Protein AF-A0A9E1XX45-F1 (afdb_monomer)

Structure (mmCIF, N/CA/C/O backbone):
data_AF-A0A9E1XX45-F1
#
_entry.id   AF-A0A9E1XX45-F1
#
loop_
_atom_site.group_PDB
_atom_site.id
_atom_site.type_symbol
_atom_site.label_atom_id
_atom_site.label_alt_id
_atom_site.label_comp_id
_atom_site.label_asym_id
_atom_site.label_entity_id
_atom_site.label_seq_id
_atom_site.pdbx_PDB_ins_code
_atom_site.Cartn_x
_atom_site.Cartn_y
_atom_site.Cartn_z
_atom_site.occupancy
_atom_site.B_iso_or_equiv
_atom_site.auth_seq_id
_atom_site.auth_comp_id
_atom_site.auth_asym_id
_atom_site.auth_atom_id
_atom_site.pdbx_PDB_model_num
ATOM 1 N N . MET A 1 1 ? -6.503 1.077 32.547 1.00 36.59 1 MET A N 1
ATOM 2 C CA . MET A 1 1 ? -5.618 2.219 32.219 1.00 36.59 1 MET A CA 1
ATOM 3 C C . MET A 1 1 ? -4.352 1.859 31.427 1.00 36.59 1 MET A C 1
ATOM 5 O O . MET A 1 1 ? -3.962 2.677 30.618 1.00 36.59 1 MET A O 1
ATOM 9 N N . LYS A 1 2 ? -3.760 0.651 31.528 1.00 30.00 2 LYS A N 1
ATOM 10 C CA . LYS A 1 2 ? -2.623 0.199 30.676 1.00 30.00 2 LYS A CA 1
ATOM 11 C C . LYS A 1 2 ? -2.998 -0.610 29.407 1.00 30.00 2 LYS A C 1
ATOM 13 O O . LYS A 1 2 ? -2.118 -1.166 28.772 1.00 30.00 2 LYS A O 1
ATOM 18 N N . LYS A 1 3 ? -4.286 -0.744 29.053 1.00 33.88 3 LYS A N 1
ATOM 19 C CA . LYS A 1 3 ? -4.759 -1.771 28.090 1.00 33.88 3 LYS A CA 1
ATOM 20 C C . LYS A 1 3 ? -5.008 -1.290 26.653 1.00 33.88 3 LYS A C 1
ATOM 22 O O . LYS A 1 3 ? -4.845 -2.076 25.735 1.00 33.88 3 LYS A O 1
ATOM 27 N N . ILE A 1 4 ? -5.342 -0.016 26.443 1.00 40.50 4 ILE A N 1
ATOM 28 C CA . ILE A 1 4 ? -5.547 0.543 25.089 1.00 40.50 4 ILE A CA 1
ATOM 29 C C . ILE A 1 4 ? -4.211 0.988 24.482 1.00 40.50 4 ILE A C 1
ATOM 31 O O . ILE A 1 4 ? -3.953 0.729 23.312 1.00 40.50 4 ILE A O 1
ATOM 35 N N . PHE A 1 5 ? -3.311 1.513 25.322 1.00 37.72 5 PHE A N 1
ATOM 36 C CA . PHE A 1 5 ? -1.898 1.690 24.981 1.00 37.72 5 PHE A CA 1
ATOM 37 C C . PHE A 1 5 ? -1.240 0.351 24.616 1.00 37.72 5 PHE A C 1
ATOM 39 O O . PHE A 1 5 ? -0.318 0.343 23.825 1.00 37.72 5 PHE A O 1
ATOM 46 N N . LEU A 1 6 ? -1.756 -0.782 25.120 1.00 39.00 6 LEU A N 1
ATOM 47 C CA . LEU A 1 6 ? -1.299 -2.119 24.748 1.00 39.00 6 LEU A CA 1
ATOM 48 C C . LEU A 1 6 ? -1.754 -2.533 23.344 1.00 39.00 6 LEU A C 1
ATOM 50 O O . LEU A 1 6 ? -1.024 -3.275 22.731 1.00 39.00 6 LEU A O 1
ATOM 54 N N . LEU A 1 7 ? -2.899 -2.091 22.804 1.00 42.91 7 LEU A N 1
ATOM 55 C CA . LEU A 1 7 ? -3.282 -2.463 21.429 1.00 42.91 7 LEU A CA 1
ATOM 56 C C . LEU A 1 7 ? -2.504 -1.644 20.396 1.00 42.91 7 LEU A C 1
ATOM 58 O O . LEU A 1 7 ? -2.095 -2.188 19.384 1.00 42.91 7 LEU A O 1
ATOM 62 N N . VAL A 1 8 ? -2.257 -0.363 20.685 1.00 42.81 8 VAL A N 1
ATOM 63 C CA . VAL A 1 8 ? -1.371 0.470 19.864 1.00 42.81 8 VAL A CA 1
ATOM 64 C C . VAL A 1 8 ? 0.082 0.001 20.037 1.00 42.81 8 VAL A C 1
ATOM 66 O O . VAL A 1 8 ? 0.713 -0.299 19.048 1.00 42.81 8 VAL A O 1
ATOM 69 N N . LEU A 1 9 ? 0.593 -0.276 21.244 1.00 41.25 9 LEU A N 1
ATOM 70 C CA . LEU A 1 9 ? 1.944 -0.857 21.421 1.00 41.25 9 LEU A CA 1
ATOM 71 C C . LEU A 1 9 ? 2.097 -2.318 20.952 1.00 41.25 9 LEU A C 1
ATOM 73 O O . LEU A 1 9 ? 3.207 -2.716 20.620 1.00 41.25 9 LEU A O 1
ATOM 77 N N . LEU A 1 10 ? 1.032 -3.130 20.932 1.00 40.91 10 LEU A N 1
ATOM 78 C CA . LEU A 1 10 ? 1.043 -4.481 20.342 1.00 40.91 10 LEU A CA 1
ATOM 79 C C . LEU A 1 10 ? 0.879 -4.443 18.815 1.00 40.91 10 LEU A C 1
ATOM 81 O O . LEU A 1 10 ? 0.954 -5.498 18.190 1.00 40.91 10 LEU A O 1
ATOM 85 N N . LEU A 1 11 ? 0.667 -3.273 18.204 1.00 41.97 11 LEU A N 1
AT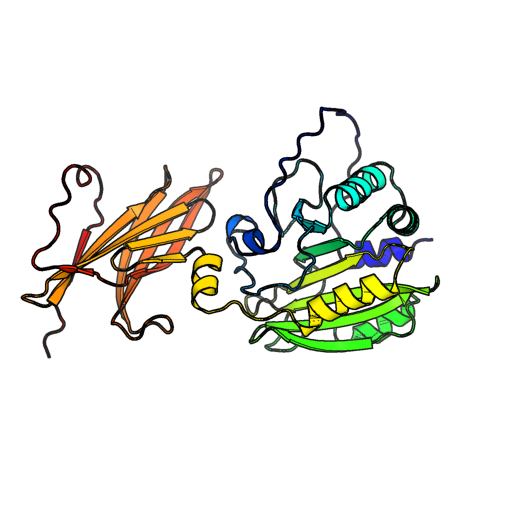OM 86 C CA . LEU A 1 11 ? 0.598 -3.104 16.747 1.00 41.97 11 LEU A CA 1
ATOM 87 C C . LEU A 1 11 ? 1.723 -2.208 16.192 1.00 41.97 11 LEU A C 1
ATOM 89 O O . LEU A 1 11 ? 2.224 -2.513 15.119 1.00 41.97 11 LEU A O 1
ATOM 93 N N . SER A 1 12 ? 2.197 -1.221 16.955 1.00 36.56 12 SER A N 1
ATOM 94 C CA . SER A 1 12 ? 3.138 -0.172 16.541 1.00 36.56 12 SER A CA 1
ATOM 95 C C . SER A 1 12 ? 4.203 0.101 17.624 1.00 36.56 12 SER A C 1
ATOM 97 O O . SER A 1 12 ? 4.254 1.176 18.232 1.00 36.56 12 SER A O 1
ATOM 99 N N . SER A 1 13 ? 5.052 -0.878 17.955 1.00 29.97 13 SER A N 1
ATOM 100 C CA . SER A 1 13 ? 6.186 -0.613 18.850 1.00 29.97 13 SER A CA 1
ATOM 101 C C . SER A 1 13 ? 7.339 0.066 18.100 1.00 29.97 13 SER A C 1
ATOM 103 O O . SER A 1 13 ? 8.233 -0.625 17.620 1.00 29.97 13 SER A O 1
ATOM 105 N N . SER A 1 14 ? 7.346 1.402 18.097 1.00 32.81 14 SER A N 1
ATOM 106 C CA . SER A 1 14 ? 8.548 2.232 17.926 1.00 32.81 14 SER A CA 1
ATOM 107 C C . SER A 1 14 ? 8.479 3.476 18.821 1.00 32.81 14 SER A C 1
ATOM 109 O O . SER A 1 14 ? 7.576 4.291 18.701 1.00 32.81 14 SER A O 1
ATOM 111 N N . PHE A 1 15 ? 9.440 3.530 19.747 1.00 33.12 15 PHE A N 1
ATOM 112 C CA . PHE A 1 15 ? 10.037 4.645 20.497 1.00 33.12 15 PHE A CA 1
ATOM 113 C C . PHE A 1 15 ? 9.196 5.850 20.955 1.00 33.12 15 PHE A C 1
ATOM 115 O O . PHE A 1 15 ? 8.725 6.671 20.182 1.00 33.12 15 PHE A O 1
ATOM 122 N N . GLY A 1 16 ? 9.179 6.038 22.279 1.00 32.38 16 GLY A N 1
ATOM 123 C CA . GLY A 1 16 ? 9.014 7.360 22.868 1.00 32.38 16 GLY A CA 1
ATOM 124 C C . GLY A 1 16 ? 10.329 8.134 22.798 1.00 32.38 16 GLY A C 1
ATOM 125 O O . GLY A 1 16 ? 11.369 7.602 23.184 1.00 32.38 16 GLY A O 1
ATOM 126 N N . TYR A 1 17 ? 10.259 9.387 22.362 1.00 27.78 17 TYR A N 1
ATOM 127 C CA . TYR A 1 17 ? 11.272 10.399 22.633 1.00 27.78 17 TYR A CA 1
ATOM 128 C C . TYR A 1 17 ? 10.592 11.727 22.966 1.00 27.78 17 TYR A C 1
ATOM 130 O O . TYR A 1 17 ? 9.624 12.135 22.329 1.00 27.78 17 TYR A O 1
ATOM 138 N N . SER A 1 18 ? 11.092 12.362 24.022 1.00 32.12 18 SER A N 1
ATOM 139 C CA . SER A 1 18 ? 10.787 13.732 24.411 1.00 32.12 18 SER A CA 1
ATOM 140 C C . SER A 1 18 ? 11.729 14.685 23.683 1.00 32.12 18 SER A C 1
ATOM 142 O O . SER A 1 18 ? 12.939 14.512 23.788 1.00 32.12 18 SER A O 1
ATOM 144 N N . GLU A 1 19 ? 11.202 15.703 23.019 1.00 26.22 19 GLU A N 1
ATOM 145 C CA . GLU A 1 19 ? 11.276 17.107 23.447 1.00 26.22 19 GLU A CA 1
ATOM 146 C C . GLU A 1 19 ? 10.571 17.977 22.404 1.00 26.22 19 GLU A C 1
ATOM 148 O O . GLU A 1 19 ? 10.700 17.782 21.199 1.00 26.22 19 GLU A O 1
ATOM 153 N N . ALA A 1 20 ? 9.767 18.911 22.903 1.00 30.55 20 ALA A N 1
ATOM 154 C CA . ALA A 1 20 ? 9.113 19.931 22.110 1.00 30.55 20 ALA A CA 1
ATOM 155 C C . ALA A 1 20 ? 10.076 21.103 21.906 1.00 30.55 20 ALA A C 1
ATOM 157 O O . ALA A 1 20 ? 10.673 21.550 22.878 1.00 30.55 20 ALA A O 1
ATOM 158 N N . GLU A 1 21 ? 10.153 21.620 20.680 1.00 28.27 21 GLU A N 1
ATO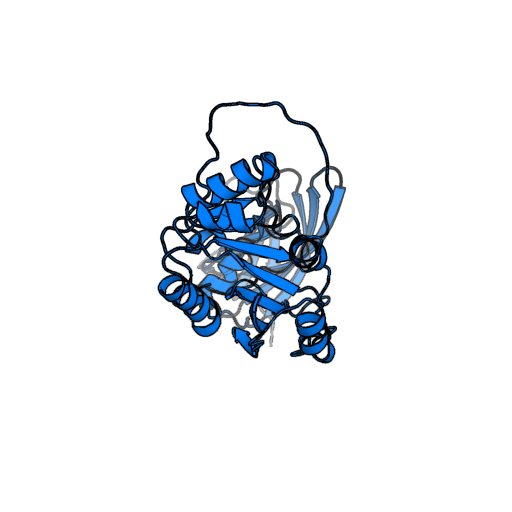M 159 C CA . GLU A 1 21 ? 9.990 23.045 20.349 1.00 28.27 21 GLU A CA 1
ATOM 160 C C . GLU A 1 21 ? 10.272 23.277 18.855 1.00 28.27 21 GLU A C 1
ATOM 162 O O . GLU A 1 21 ? 11.421 23.305 18.432 1.00 28.27 21 GLU A O 1
ATOM 167 N N . ALA A 1 22 ? 9.215 23.501 18.067 1.00 24.69 22 ALA A N 1
ATOM 168 C CA . ALA A 1 22 ? 9.244 24.342 16.867 1.00 24.69 22 ALA A CA 1
ATOM 169 C C . ALA A 1 22 ? 7.803 24.622 16.405 1.00 24.69 22 ALA A C 1
ATOM 171 O O . ALA A 1 22 ? 7.180 23.835 15.702 1.00 24.69 22 ALA A O 1
ATOM 172 N N . LEU A 1 23 ? 7.244 25.762 16.818 1.00 30.47 23 LEU A N 1
ATOM 173 C CA . LEU A 1 23 ? 6.058 26.338 16.179 1.00 30.47 23 LEU A CA 1
ATOM 174 C C . LEU A 1 23 ? 6.533 27.152 14.970 1.00 30.47 23 LEU A C 1
ATOM 176 O O . LEU A 1 23 ? 6.839 28.339 15.080 1.00 30.47 23 LEU A O 1
ATOM 180 N N . GLY A 1 24 ? 6.623 26.472 13.828 1.00 25.59 24 GLY A N 1
ATOM 181 C CA . GLY A 1 24 ? 6.824 27.046 12.502 1.00 25.59 24 GLY A CA 1
ATOM 182 C C . GLY A 1 24 ? 5.549 26.962 11.660 1.00 25.59 24 GLY A C 1
ATOM 183 O O . GLY A 1 24 ? 4.695 26.107 11.863 1.00 25.59 24 GLY A O 1
ATOM 184 N N . SER A 1 25 ? 5.400 27.903 10.733 1.00 29.52 25 SER A N 1
ATOM 185 C CA . SER A 1 25 ? 4.291 28.034 9.781 1.00 29.52 25 SER A CA 1
ATOM 186 C C . SER A 1 25 ? 3.903 26.705 9.105 1.00 29.52 25 SER A C 1
ATOM 188 O O . SER A 1 25 ? 4.713 26.107 8.405 1.00 29.52 25 SER A O 1
ATOM 190 N N . LEU A 1 26 ? 2.634 26.306 9.250 1.00 34.62 26 LEU A N 1
ATOM 191 C CA . LEU A 1 26 ? 2.007 25.169 8.567 1.00 34.62 26 LEU A CA 1
ATOM 192 C C . LEU A 1 26 ? 2.055 25.328 7.039 1.00 34.62 26 LEU A C 1
ATOM 194 O O . LEU A 1 26 ? 1.163 25.928 6.440 1.00 34.62 26 LEU A O 1
ATOM 198 N N . SER A 1 27 ? 3.051 24.717 6.412 1.00 33.22 27 SER A N 1
ATOM 199 C CA . SER A 1 27 ? 3.006 24.337 5.002 1.00 33.22 27 SER A CA 1
ATOM 200 C C . SER A 1 27 ? 3.504 22.902 4.845 1.00 33.22 27 SER A C 1
ATOM 202 O O . SER A 1 27 ? 4.521 22.656 4.207 1.00 33.22 27 SER A O 1
ATOM 204 N N . GLY A 1 28 ? 2.799 21.943 5.453 1.00 41.78 28 GLY A N 1
ATOM 205 C CA . GLY A 1 28 ? 2.867 20.574 4.951 1.00 41.78 28 GLY A CA 1
ATOM 206 C C . GLY A 1 28 ? 2.219 20.589 3.571 1.00 41.78 28 GLY A C 1
ATOM 207 O O . GLY A 1 28 ? 1.024 20.875 3.471 1.00 41.78 28 GLY A O 1
ATOM 208 N N . GLU A 1 29 ? 3.006 20.407 2.512 1.00 43.88 29 GLU A N 1
ATOM 209 C CA . GLU A 1 29 ? 2.466 20.274 1.160 1.00 43.88 29 GLU A CA 1
ATOM 210 C C . GLU A 1 29 ? 1.417 19.154 1.160 1.00 43.88 29 GLU A C 1
ATOM 212 O O . GLU A 1 29 ? 1.642 18.075 1.704 1.00 43.88 29 GLU A O 1
ATOM 217 N N . ILE A 1 30 ? 0.236 19.416 0.594 1.00 50.22 30 ILE A N 1
ATOM 218 C CA . ILE A 1 30 ? -0.730 18.353 0.303 1.00 50.22 30 ILE A CA 1
ATOM 219 C C . ILE A 1 30 ? -0.103 17.529 -0.819 1.00 50.22 30 ILE A C 1
ATOM 221 O O . ILE A 1 30 ? 0.047 18.043 -1.925 1.00 50.22 30 ILE A O 1
ATOM 225 N N . ILE A 1 31 ? 0.294 16.292 -0.518 1.00 49.06 31 ILE A N 1
ATOM 226 C CA . ILE A 1 31 ? 1.222 15.552 -1.382 1.00 49.06 31 ILE A CA 1
ATOM 227 C C . ILE A 1 31 ? 0.502 15.038 -2.649 1.00 49.06 31 ILE A C 1
ATOM 229 O O . ILE A 1 31 ? 0.987 15.301 -3.742 1.00 49.06 31 ILE A O 1
ATOM 233 N N . SER A 1 32 ? -0.728 14.513 -2.559 1.00 53.19 32 SER A N 1
ATOM 234 C CA . SER A 1 32 ? -1.677 14.355 -3.687 1.00 53.19 32 SER A CA 1
ATOM 235 C C . SER A 1 32 ? -3.003 13.732 -3.199 1.00 53.19 32 SER A C 1
ATOM 237 O O . SER A 1 32 ? -3.207 13.592 -1.991 1.00 53.19 32 SER A O 1
ATOM 239 N N . THR A 1 33 ? -3.921 13.346 -4.099 1.00 55.34 33 THR A N 1
ATOM 240 C CA . THR A 1 33 ? -5.092 12.518 -3.743 1.00 55.34 33 THR A CA 1
ATOM 241 C C . THR A 1 33 ? -4.691 11.059 -3.499 1.00 55.34 33 THR A C 1
ATOM 243 O O . THR A 1 33 ? -3.874 10.490 -4.221 1.00 55.34 33 THR A O 1
ATOM 246 N N . ALA A 1 34 ? -5.282 10.411 -2.492 1.00 55.69 34 ALA A N 1
ATOM 247 C CA . ALA A 1 34 ? -4.859 9.068 -2.097 1.00 55.69 34 ALA A CA 1
ATOM 248 C C . ALA A 1 34 ? -5.117 7.976 -3.164 1.00 55.69 34 ALA A C 1
ATOM 250 O O . ALA A 1 34 ? -4.493 6.923 -3.102 1.00 55.69 34 ALA A O 1
ATOM 251 N N . GLU A 1 35 ? -5.965 8.214 -4.174 1.00 55.44 35 GLU A N 1
ATOM 252 C CA . GLU A 1 35 ? -6.123 7.294 -5.316 1.00 55.44 35 GLU A CA 1
ATOM 253 C C . GLU A 1 35 ? -4.900 7.273 -6.258 1.00 55.44 35 GLU A C 1
ATOM 255 O O . GLU A 1 35 ? -4.680 6.271 -6.942 1.00 55.44 35 GLU A O 1
ATOM 260 N N . GLU A 1 36 ? -4.097 8.344 -6.302 1.00 49.47 36 GLU A N 1
ATOM 261 C CA . GLU A 1 36 ? -2.974 8.499 -7.240 1.00 49.47 36 GLU A CA 1
ATOM 262 C C . GLU A 1 36 ? -1.615 8.084 -6.637 1.00 49.47 36 GLU A C 1
ATOM 264 O O . GLU A 1 36 ? -0.775 7.538 -7.354 1.00 49.47 36 GLU A O 1
ATOM 269 N N . GLU A 1 37 ? -1.397 8.274 -5.327 1.00 52.75 37 GLU A N 1
ATOM 270 C CA . GLU A 1 37 ? -0.088 8.068 -4.667 1.00 52.75 37 GLU A CA 1
ATOM 271 C C . GLU A 1 37 ? 0.117 6.727 -3.964 1.00 52.75 37 GLU A C 1
ATOM 273 O O . GLU A 1 37 ? 1.258 6.302 -3.770 1.00 52.75 37 GLU A O 1
ATOM 278 N N . LEU A 1 38 ? -0.962 6.002 -3.667 1.00 50.22 38 LEU A N 1
ATOM 279 C CA . LEU A 1 38 ? -0.912 4.641 -3.109 1.00 50.22 38 LEU A CA 1
ATOM 280 C C . LEU A 1 38 ? -0.216 3.618 -4.026 1.00 50.22 38 LEU A C 1
ATOM 282 O O . LEU A 1 38 ? -0.029 2.459 -3.665 1.00 50.22 38 LEU A O 1
ATOM 286 N N . LEU A 1 39 ? 0.172 4.074 -5.214 1.00 50.12 39 LEU A N 1
ATOM 287 C CA . LEU A 1 39 ? 0.707 3.309 -6.320 1.00 50.12 39 LEU A CA 1
ATOM 288 C C . LEU A 1 39 ? 2.206 3.516 -6.529 1.00 50.12 39 LEU A C 1
ATOM 290 O O . LEU A 1 39 ? 2.766 2.878 -7.401 1.00 50.12 39 LEU A O 1
ATOM 294 N N . CYS A 1 40 ? 2.892 4.382 -5.789 1.00 46.00 40 CYS A N 1
ATOM 295 C CA . CYS A 1 40 ? 4.288 4.685 -6.102 1.00 46.00 40 CYS A CA 1
ATOM 296 C C . CYS A 1 40 ? 5.263 3.895 -5.217 1.00 46.00 40 CYS A C 1
ATOM 298 O O . CYS A 1 40 ? 5.243 4.008 -3.994 1.00 46.00 40 CYS A O 1
ATOM 300 N N . HIS A 1 41 ? 6.211 3.189 -5.851 1.00 47.62 41 HIS A N 1
ATOM 301 C CA . HIS A 1 41 ? 7.392 2.569 -5.217 1.00 47.62 41 HIS A CA 1
ATOM 302 C C . HIS A 1 41 ? 8.147 3.539 -4.289 1.00 47.62 41 HIS A C 1
ATOM 304 O O . HIS A 1 41 ? 8.864 3.110 -3.393 1.00 47.62 41 HIS A O 1
ATOM 310 N N . LYS A 1 42 ? 7.974 4.852 -4.474 1.00 50.97 42 LYS A N 1
ATOM 311 C CA . LYS A 1 42 ? 8.660 5.902 -3.719 1.00 50.97 42 LYS A CA 1
ATOM 312 C C . LYS A 1 42 ? 8.459 5.822 -2.195 1.00 50.97 42 LYS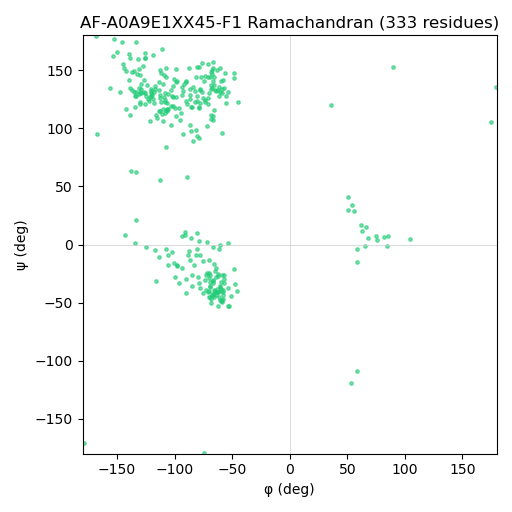 A C 1
ATOM 314 O O . LYS A 1 42 ? 9.358 6.240 -1.483 1.00 50.97 42 LYS A O 1
ATOM 319 N N . TYR A 1 43 ? 7.328 5.302 -1.710 1.00 51.59 43 TYR A N 1
ATOM 320 C CA . TYR A 1 43 ? 6.995 5.293 -0.271 1.00 51.59 43 TYR A CA 1
ATOM 321 C C . TYR A 1 43 ? 7.204 3.946 0.416 1.00 51.59 43 TYR A C 1
ATOM 323 O O . TYR A 1 43 ? 7.038 3.830 1.629 1.00 51.59 43 TYR A O 1
ATOM 331 N N . PHE A 1 44 ? 7.526 2.915 -0.361 1.00 53.22 44 PHE A N 1
ATOM 332 C CA . PHE A 1 44 ? 7.932 1.633 0.178 1.00 53.22 44 PHE A CA 1
ATOM 333 C C . PHE A 1 44 ? 9.459 1.631 0.304 1.00 53.22 44 PHE A C 1
ATOM 335 O O . PHE A 1 44 ? 10.140 2.071 -0.629 1.00 53.22 44 PHE A O 1
ATOM 342 N N . PRO A 1 45 ? 10.021 1.096 1.402 1.00 49.09 45 PRO A N 1
ATOM 343 C CA . PRO A 1 45 ? 11.445 0.803 1.470 1.00 49.09 45 PRO A CA 1
ATOM 344 C C . PRO A 1 45 ? 11.870 0.044 0.215 1.00 49.09 45 PRO A C 1
ATOM 346 O O . PRO A 1 45 ? 11.100 -0.778 -0.284 1.00 49.09 45 PRO A O 1
ATOM 349 N N . SER A 1 46 ? 13.103 0.252 -0.250 1.00 46.31 46 SER A N 1
ATOM 350 C CA . SER A 1 46 ? 13.680 -0.274 -1.506 1.00 46.31 46 SER A CA 1
ATOM 351 C C . SER A 1 46 ? 13.598 -1.800 -1.725 1.00 46.31 46 SER A C 1
ATOM 353 O O . SER A 1 46 ? 14.077 -2.313 -2.732 1.00 46.31 46 SER A O 1
ATOM 355 N N . LYS A 1 47 ? 12.988 -2.541 -0.794 1.00 47.28 47 LYS A N 1
ATOM 356 C CA . LYS A 1 47 ? 12.813 -3.996 -0.776 1.00 47.28 47 LYS A CA 1
ATOM 357 C C . LYS A 1 47 ? 11.357 -4.459 -0.639 1.00 47.28 47 LYS A C 1
ATOM 359 O O . LYS A 1 47 ? 11.126 -5.667 -0.626 1.00 47.28 47 LYS A O 1
ATOM 364 N N . ILE A 1 48 ? 10.388 -3.553 -0.498 1.00 51.69 48 ILE A N 1
ATOM 365 C CA . ILE A 1 48 ? 8.975 -3.907 -0.335 1.00 51.69 48 ILE A CA 1
ATOM 366 C C . ILE A 1 48 ? 8.238 -3.593 -1.635 1.00 51.69 48 ILE A C 1
ATOM 368 O O . ILE A 1 48 ? 8.179 -2.451 -2.079 1.00 51.69 48 ILE A O 1
ATOM 372 N N . ILE A 1 49 ? 7.701 -4.641 -2.260 1.00 56.50 49 ILE A N 1
ATOM 373 C CA . ILE A 1 49 ? 6.918 -4.534 -3.493 1.00 56.50 49 ILE A CA 1
ATOM 374 C C . ILE A 1 49 ? 5.650 -3.732 -3.186 1.00 56.50 49 ILE A C 1
ATOM 376 O O . ILE A 1 49 ? 4.960 -4.013 -2.202 1.00 56.50 49 ILE A O 1
ATOM 380 N N . THR A 1 50 ? 5.344 -2.746 -4.032 1.00 64.12 50 THR A N 1
ATOM 381 C CA . THR A 1 50 ? 4.093 -1.987 -3.955 1.00 64.12 50 THR A CA 1
ATOM 382 C C . THR A 1 50 ? 2.914 -2.946 -3.995 1.00 64.12 50 THR A C 1
ATOM 384 O O . THR A 1 50 ? 2.829 -3.788 -4.886 1.00 64.12 50 THR A O 1
ATOM 387 N N . LEU A 1 51 ? 1.996 -2.836 -3.032 1.00 73.88 51 LEU A N 1
ATOM 388 C CA . LEU A 1 51 ? 0.755 -3.607 -3.049 1.00 73.88 51 LEU A CA 1
ATOM 389 C C . LEU A 1 51 ? -0.108 -3.084 -4.211 1.00 73.88 51 LEU A C 1
ATOM 391 O O . LEU A 1 51 ? -0.638 -1.977 -4.109 1.00 73.88 51 LEU A O 1
ATOM 395 N N . PRO A 1 52 ? -0.280 -3.829 -5.316 1.00 76.44 52 PRO A N 1
ATOM 396 C CA . PRO A 1 52 ? -0.823 -3.278 -6.543 1.00 76.44 52 PRO A CA 1
ATOM 397 C C . PRO A 1 52 ? -2.352 -3.390 -6.544 1.00 76.44 52 PRO A C 1
ATOM 399 O O . PRO A 1 52 ? -2.977 -4.021 -7.401 1.00 76.44 52 PRO A O 1
ATOM 402 N N . VAL A 1 53 ? -2.964 -2.792 -5.530 1.00 80.19 53 VAL A N 1
ATOM 403 C CA . VAL A 1 53 ? -4.409 -2.741 -5.336 1.00 80.19 53 VAL A CA 1
ATOM 404 C C . VAL A 1 53 ? -4.902 -1.310 -5.507 1.00 80.19 53 VAL A C 1
ATOM 406 O O . VAL A 1 53 ? -4.183 -0.355 -5.240 1.00 80.19 53 VAL A O 1
ATOM 409 N N . ALA A 1 54 ? -6.138 -1.164 -5.969 1.00 83.75 54 ALA A N 1
ATOM 410 C CA . ALA A 1 54 ? -6.893 0.076 -5.938 1.00 83.75 54 ALA A CA 1
ATOM 411 C C . ALA A 1 54 ? -7.717 0.090 -4.642 1.00 83.75 54 ALA A C 1
ATOM 413 O O . ALA A 1 54 ? -8.788 -0.536 -4.604 1.00 83.75 54 ALA A O 1
ATOM 414 N N . PRO A 1 55 ? -7.223 0.717 -3.558 1.00 86.19 55 PRO A N 1
ATOM 415 C CA . PRO A 1 55 ? -7.961 0.773 -2.310 1.00 86.19 55 PRO A CA 1
ATOM 416 C C . PRO A 1 55 ? -9.214 1.627 -2.478 1.00 86.19 55 PRO A C 1
ATOM 418 O O . PRO A 1 55 ? -9.171 2.723 -3.029 1.00 86.19 55 PRO A O 1
ATOM 421 N N . VAL A 1 56 ? -10.345 1.139 -1.972 1.00 90.00 56 VAL A N 1
ATOM 422 C CA . VAL A 1 56 ? -11.583 1.927 -1.955 1.00 90.00 56 VAL A CA 1
ATOM 423 C C . VAL A 1 56 ? -11.599 2.801 -0.709 1.00 90.00 56 VAL A C 1
ATOM 425 O O . VAL A 1 56 ? -11.963 2.352 0.378 1.00 90.00 56 VAL A O 1
ATOM 428 N N . ILE A 1 57 ? -11.198 4.057 -0.883 1.00 89.94 57 ILE A N 1
ATOM 429 C CA . ILE A 1 57 ? -11.144 5.095 0.151 1.00 89.94 57 ILE A CA 1
ATOM 430 C C . ILE A 1 57 ? -11.923 6.342 -0.300 1.00 89.94 57 ILE A C 1
ATOM 432 O O . ILE A 1 57 ? -12.222 6.478 -1.486 1.00 89.94 57 ILE A O 1
ATOM 436 N N . PRO A 1 58 ? -12.328 7.237 0.618 1.00 90.94 58 PRO A N 1
ATOM 437 C CA . PRO A 1 58 ? -13.023 8.464 0.230 1.00 90.94 58 PRO A CA 1
ATOM 438 C C . PRO A 1 58 ? -12.124 9.403 -0.589 1.00 90.94 58 PRO A C 1
ATOM 440 O O . PRO A 1 58 ? -10.932 9.512 -0.319 1.00 90.94 58 PRO A O 1
ATOM 443 N N . LEU A 1 59 ? -12.709 10.101 -1.567 1.00 87.62 59 LEU A N 1
ATOM 444 C CA . LEU A 1 59 ? -11.981 10.954 -2.519 1.00 87.62 59 LEU A CA 1
ATOM 445 C C . LEU A 1 59 ? -11.274 12.139 -1.851 1.00 87.62 59 LEU A C 1
ATOM 447 O O . LEU A 1 59 ? -10.275 12.636 -2.354 1.00 87.62 59 LEU A O 1
ATOM 451 N N . GLU A 1 60 ? -11.802 12.601 -0.720 1.00 90.31 60 GLU A N 1
ATOM 452 C CA . GLU A 1 60 ? -11.241 13.695 0.067 1.00 90.31 60 GLU A CA 1
ATOM 453 C C . GLU A 1 60 ? -10.047 13.279 0.946 1.00 90.31 60 GLU A C 1
ATOM 455 O O . GLU A 1 60 ? -9.563 14.084 1.745 1.00 90.31 60 GLU A O 1
ATOM 460 N N . TYR A 1 61 ? -9.608 12.017 0.862 1.00 91.62 61 TYR A N 1
ATOM 461 C CA . TYR A 1 61 ? -8.504 11.505 1.669 1.00 91.62 61 TYR A CA 1
ATOM 462 C C . TYR A 1 61 ? -7.180 11.716 0.939 1.00 91.62 61 TYR A C 1
ATOM 464 O O . TYR A 1 61 ? -7.061 11.526 -0.273 1.00 91.62 61 TYR A O 1
ATOM 472 N N . HIS A 1 62 ? -6.170 12.072 1.721 1.00 87.38 62 HIS A N 1
ATOM 473 C CA . HIS A 1 62 ? -4.796 12.264 1.279 1.00 87.38 62 HIS A CA 1
ATOM 474 C C . HIS A 1 62 ? -3.865 11.399 2.126 1.00 87.38 62 HIS A C 1
ATOM 476 O O . HIS A 1 62 ? -4.242 10.971 3.222 1.00 87.38 62 HIS A O 1
ATOM 482 N N . VAL A 1 63 ? -2.664 11.143 1.610 1.00 86.19 63 VAL A N 1
ATOM 483 C CA . VAL A 1 63 ? -1.624 10.391 2.316 1.00 86.19 63 VAL A CA 1
ATOM 484 C C . VAL A 1 63 ? -0.722 11.358 3.070 1.00 86.19 63 VAL A C 1
ATOM 486 O O . VAL A 1 63 ? -0.258 12.351 2.514 1.00 86.19 63 VAL A O 1
ATOM 489 N N . PHE A 1 64 ? -0.467 11.052 4.336 1.00 86.69 64 PHE A N 1
ATOM 490 C CA . PHE A 1 64 ? 0.404 11.830 5.206 1.00 86.69 64 PHE A CA 1
ATOM 491 C C . PHE A 1 64 ? 1.335 10.907 5.996 1.00 86.69 64 PHE A C 1
ATOM 493 O O . PHE A 1 64 ? 0.926 9.792 6.326 1.00 86.69 64 PHE A O 1
ATOM 500 N N . PRO A 1 65 ? 2.553 11.348 6.345 1.00 88.12 65 PRO A N 1
ATOM 501 C CA . PRO A 1 65 ? 3.432 10.584 7.225 1.00 88.12 65 PRO A CA 1
ATOM 502 C C . PRO A 1 65 ? 2.800 10.436 8.616 1.00 88.12 65 PRO A C 1
ATOM 504 O O . PRO A 1 65 ? 2.033 11.289 9.071 1.00 88.12 65 PRO A O 1
ATOM 507 N N . GLN A 1 66 ? 3.089 9.345 9.320 1.00 86.00 66 GLN A N 1
ATOM 508 C CA . GLN A 1 66 ? 2.570 9.170 10.676 1.00 86.00 66 GLN A CA 1
ATOM 509 C C . GLN A 1 66 ? 3.166 10.192 11.654 1.00 86.00 66 GLN A C 1
ATOM 511 O O . GLN A 1 66 ? 2.458 10.662 12.551 1.00 86.00 66 GLN A O 1
ATOM 516 N N . GLN A 1 67 ? 4.421 10.590 11.443 1.00 84.50 67 GLN A N 1
ATOM 517 C CA . GLN A 1 67 ? 5.078 11.663 12.181 1.00 84.50 67 GLN A CA 1
ATOM 518 C C . GLN A 1 67 ? 5.050 12.965 11.379 1.00 84.50 67 GLN A C 1
ATOM 520 O O . GLN A 1 67 ? 5.205 12.975 10.160 1.00 84.50 67 GLN A O 1
ATOM 525 N N . PHE A 1 68 ? 4.815 14.077 12.072 1.00 79.19 68 PHE A N 1
ATOM 526 C CA . PHE A 1 68 ? 4.785 15.396 11.448 1.00 79.19 68 PHE A CA 1
ATOM 527 C C . PHE A 1 68 ? 6.186 15.772 10.935 1.00 79.19 68 PHE A C 1
ATOM 529 O O . PHE A 1 68 ? 7.165 15.482 11.611 1.00 79.19 68 PHE A O 1
ATOM 536 N N . GLU A 1 69 ? 6.267 16.412 9.763 1.00 78.38 69 GLU A N 1
ATOM 537 C CA . GLU A 1 69 ? 7.518 16.844 9.096 1.00 78.38 69 GLU A CA 1
ATOM 538 C C . GLU A 1 69 ? 8.471 15.731 8.621 1.00 78.38 69 GLU A C 1
ATOM 540 O O . GLU A 1 69 ? 9.475 16.039 7.980 1.00 78.38 69 GLU A O 1
ATOM 545 N N . GLU A 1 70 ? 8.156 14.453 8.850 1.00 77.75 70 GLU A N 1
ATOM 546 C CA . GLU A 1 70 ? 8.928 13.351 8.270 1.00 77.75 70 GLU A CA 1
ATOM 547 C C . GLU A 1 70 ? 8.605 13.138 6.785 1.00 77.75 70 GLU A C 1
ATOM 549 O O . GLU A 1 70 ? 7.532 13.487 6.282 1.00 77.75 70 GLU A O 1
ATOM 554 N N . GLU A 1 71 ? 9.550 12.532 6.067 1.00 77.06 71 GLU A N 1
ATOM 555 C CA . GLU A 1 71 ? 9.292 12.045 4.718 1.00 77.06 71 GLU A CA 1
ATOM 556 C C . GLU A 1 71 ? 8.293 10.879 4.745 1.00 77.06 71 GLU A C 1
ATOM 558 O O . GLU A 1 71 ? 8.183 10.131 5.717 1.00 77.06 71 GLU A O 1
ATOM 563 N N . LEU A 1 72 ? 7.542 10.716 3.656 1.00 74.56 72 LEU A N 1
ATOM 564 C CA . LEU A 1 72 ? 6.606 9.606 3.517 1.00 74.56 72 LEU A CA 1
ATOM 565 C C . LEU A 1 72 ? 7.361 8.271 3.424 1.00 74.56 72 LEU A C 1
ATOM 567 O O . LEU A 1 72 ? 7.911 7.941 2.374 1.00 74.56 72 LEU A O 1
ATOM 571 N N . ASP A 1 73 ? 7.302 7.484 4.496 1.00 73.50 73 ASP A N 1
ATOM 572 C CA . ASP A 1 73 ? 7.829 6.121 4.559 1.00 73.50 73 ASP A CA 1
ATOM 573 C C . ASP A 1 73 ? 6.810 5.181 5.220 1.00 73.50 73 ASP A C 1
ATOM 575 O O . ASP A 1 73 ? 6.462 5.319 6.392 1.00 73.50 73 ASP A O 1
ATOM 579 N N . ILE A 1 74 ? 6.341 4.178 4.475 1.00 73.62 74 ILE A N 1
ATOM 580 C CA . ILE A 1 74 ? 5.398 3.166 4.975 1.00 73.62 74 ILE A CA 1
ATOM 581 C C . ILE A 1 74 ? 6.017 2.294 6.081 1.00 73.62 74 ILE A C 1
ATOM 583 O O . ILE A 1 74 ? 5.277 1.740 6.898 1.00 73.62 74 ILE A O 1
ATOM 587 N N . ALA A 1 75 ? 7.348 2.176 6.161 1.00 74.81 75 ALA A N 1
ATOM 588 C CA . ALA A 1 75 ? 7.993 1.510 7.294 1.00 74.81 75 ALA A CA 1
ATOM 589 C C . ALA A 1 75 ? 7.813 2.283 8.608 1.00 74.81 75 ALA A C 1
ATOM 591 O O . ALA A 1 75 ? 7.708 1.654 9.661 1.00 74.81 75 ALA A O 1
ATOM 592 N N . CYS A 1 76 ? 7.737 3.615 8.536 1.00 78.31 76 CYS A N 1
ATOM 593 C CA . CYS A 1 76 ? 7.434 4.502 9.663 1.00 78.31 76 CYS A CA 1
ATOM 594 C C . CYS A 1 76 ? 5.926 4.739 9.854 1.00 78.31 76 CYS A C 1
ATOM 596 O O . CYS A 1 76 ? 5.520 5.302 10.870 1.00 78.31 76 CYS A O 1
ATOM 598 N N . GLY A 1 77 ? 5.119 4.282 8.896 1.00 87.19 77 GLY A N 1
ATOM 599 C CA . GLY A 1 77 ? 3.668 4.371 8.895 1.00 87.19 77 GLY A CA 1
ATOM 600 C C . GLY A 1 77 ? 3.133 5.651 8.254 1.00 87.19 77 GLY A C 1
ATOM 601 O O . GLY A 1 77 ? 3.773 6.705 8.225 1.00 87.19 77 GLY A O 1
ATOM 602 N N . VAL A 1 78 ? 1.920 5.556 7.713 1.00 89.25 78 VAL A N 1
ATOM 603 C CA . VAL A 1 78 ? 1.217 6.649 7.036 1.00 89.25 78 VAL A CA 1
ATOM 604 C C . VAL A 1 78 ? -0.251 6.702 7.444 1.00 89.25 78 VAL A C 1
ATOM 606 O O . VAL A 1 78 ? -0.900 5.681 7.678 1.00 89.25 78 VAL A O 1
ATOM 609 N N . TYR A 1 79 ? -0.809 7.909 7.453 1.00 91.75 79 TYR A N 1
ATOM 610 C CA . TYR A 1 79 ? -2.238 8.139 7.616 1.00 91.75 79 TYR A CA 1
ATOM 611 C C . TYR A 1 79 ? -2.912 8.428 6.276 1.00 91.75 79 TYR A C 1
ATOM 613 O O . TYR A 1 79 ? -2.425 9.244 5.494 1.00 91.75 79 TYR A O 1
ATOM 621 N N . TRP A 1 80 ? -4.080 7.822 6.046 1.00 92.94 80 TRP A N 1
ATOM 622 C CA . TRP A 1 80 ? -5.013 8.233 4.994 1.00 92.94 80 TRP A CA 1
ATOM 623 C C . TRP A 1 80 ? -6.260 8.837 5.623 1.00 92.94 80 TRP A C 1
ATOM 625 O O . TRP A 1 80 ? -7.054 8.147 6.275 1.00 92.94 80 TRP A O 1
ATOM 635 N N . GLY A 1 81 ? -6.444 10.133 5.419 1.00 93.88 81 GLY A N 1
ATOM 636 C CA . GLY A 1 81 ? -7.530 10.889 6.026 1.00 93.88 81 GLY A CA 1
ATOM 637 C C . GLY A 1 81 ? -7.679 12.267 5.407 1.00 93.88 81 GLY A C 1
ATOM 638 O O . GLY A 1 81 ? -6.923 12.651 4.512 1.00 93.88 81 GLY A O 1
ATOM 639 N N . THR A 1 82 ? -8.655 13.029 5.895 1.00 94.56 82 THR A N 1
ATOM 640 C CA . THR A 1 82 ? -8.740 14.447 5.539 1.00 94.56 82 THR A CA 1
ATOM 641 C C . THR A 1 82 ? -7.552 15.199 6.155 1.00 94.56 82 THR A C 1
ATOM 643 O O . THR A 1 82 ? -7.103 14.827 7.246 1.00 94.56 82 THR A O 1
ATOM 646 N N . PRO A 1 83 ? -7.064 16.293 5.539 1.00 93.56 83 PRO A N 1
ATOM 647 C CA . PRO A 1 83 ? -5.945 17.056 6.096 1.00 93.56 83 PRO A CA 1
ATOM 648 C C . PRO A 1 83 ? -6.226 17.549 7.520 1.00 93.56 83 PRO A C 1
ATOM 650 O O . PRO A 1 83 ? -5.334 17.613 8.362 1.00 93.56 83 PRO A O 1
ATOM 653 N N . LYS A 1 84 ? -7.494 17.866 7.805 1.00 95.69 84 LYS A N 1
ATOM 654 C CA . LYS A 1 84 ? -7.945 18.314 9.120 1.00 95.69 84 LYS A CA 1
ATOM 655 C C . LYS A 1 84 ? -7.868 17.200 10.163 1.00 95.69 84 LYS A C 1
ATOM 657 O O . LYS A 1 84 ? -7.289 17.425 11.217 1.00 95.69 84 LYS A O 1
ATOM 662 N N . ASP A 1 85 ? -8.414 16.022 9.867 1.00 96.38 85 ASP A N 1
ATOM 663 C CA . ASP A 1 85 ? -8.437 14.902 10.816 1.00 96.38 85 ASP A CA 1
ATOM 664 C C . ASP A 1 85 ? -7.026 14.382 11.117 1.00 96.38 85 ASP A C 1
ATOM 666 O O . ASP A 1 85 ? -6.707 14.092 12.269 1.00 96.38 85 ASP A O 1
ATOM 670 N N . VAL A 1 86 ? -6.150 14.319 10.109 1.00 94.31 86 VAL A N 1
ATOM 671 C CA . VAL A 1 86 ? -4.753 13.907 10.315 1.00 94.31 86 VAL A CA 1
ATOM 672 C C . VAL A 1 86 ? -3.990 14.937 11.143 1.00 94.31 86 VAL A C 1
ATOM 674 O O . VAL A 1 86 ? -3.309 14.574 12.101 1.00 94.31 86 VAL A O 1
ATOM 677 N N . LYS A 1 87 ? -4.181 16.231 10.864 1.00 94.12 87 LYS A N 1
ATOM 678 C CA . LYS A 1 87 ? -3.622 17.295 11.700 1.00 94.12 87 LYS A CA 1
ATOM 679 C C . LYS A 1 87 ? -4.101 17.194 13.150 1.00 94.12 87 LYS A C 1
ATOM 681 O O . LYS A 1 87 ? -3.289 17.304 14.066 1.00 94.12 87 LYS A O 1
ATOM 686 N N . THR A 1 88 ? -5.389 16.924 13.364 1.00 94.75 88 THR A N 1
ATOM 687 C CA . THR A 1 88 ? -5.943 16.675 14.700 1.00 94.75 88 THR A CA 1
ATOM 688 C C . THR A 1 88 ? -5.251 15.496 15.384 1.00 94.75 88 THR A C 1
ATOM 690 O O . THR A 1 88 ? -4.983 15.580 16.579 1.00 94.75 88 THR A O 1
ATOM 693 N N . ILE A 1 89 ? -4.917 14.417 14.672 1.00 93.25 89 ILE A N 1
ATOM 694 C CA . ILE A 1 89 ? -4.151 13.302 15.249 1.00 93.25 89 ILE A CA 1
ATOM 695 C C . ILE A 1 89 ? -2.763 13.772 15.703 1.00 93.25 89 ILE A C 1
ATOM 697 O O . ILE A 1 89 ? -2.423 13.569 16.869 1.00 93.25 89 ILE A O 1
ATOM 701 N N . TRP A 1 90 ? -1.988 14.429 14.835 1.00 92.38 90 TRP A N 1
ATOM 702 C CA . TRP A 1 90 ? -0.632 14.887 15.168 1.00 92.38 90 TRP A CA 1
ATOM 703 C C . TRP A 1 90 ? -0.603 15.838 16.368 1.00 92.38 90 TRP A C 1
ATOM 705 O O . TRP A 1 90 ? 0.146 15.618 17.321 1.00 92.38 90 TRP A O 1
ATOM 715 N N . GLU A 1 91 ? -1.458 16.865 16.363 1.00 91.56 91 GLU A N 1
ATOM 716 C CA . GLU A 1 91 ? -1.531 17.852 17.447 1.00 91.56 91 GLU A CA 1
ATOM 717 C C . GLU A 1 91 ? -1.861 17.191 18.791 1.00 91.56 91 GLU A C 1
ATOM 719 O O . GLU A 1 91 ? -1.302 17.553 19.828 1.00 91.56 91 GLU A O 1
ATOM 724 N N . ASN A 1 92 ? -2.741 16.192 18.779 1.00 89.94 92 ASN A N 1
ATOM 725 C CA . ASN A 1 92 ? -3.165 15.504 19.989 1.00 89.94 92 ASN A CA 1
ATOM 726 C C . ASN A 1 92 ? -2.159 14.461 20.492 1.00 89.94 92 ASN A C 1
ATOM 728 O O . ASN A 1 92 ? -2.023 14.303 21.707 1.00 89.94 92 ASN A O 1
ATOM 732 N N . ILE A 1 93 ? -1.433 13.782 19.597 1.00 86.25 93 ILE A N 1
ATOM 733 C CA . ILE A 1 93 ? -0.318 12.901 19.979 1.00 86.25 93 ILE A CA 1
ATOM 734 C C . ILE A 1 93 ? 0.768 13.719 20.686 1.00 86.25 93 ILE A C 1
ATOM 736 O O . ILE A 1 93 ? 1.197 13.337 21.773 1.00 86.25 93 ILE A O 1
ATOM 740 N N . ASN A 1 94 ? 1.126 14.890 20.149 1.00 83.62 94 ASN A N 1
ATOM 741 C CA . ASN A 1 94 ? 2.108 15.792 20.766 1.00 83.62 94 ASN A CA 1
ATOM 742 C C . ASN A 1 94 ? 1.665 16.303 22.149 1.00 83.62 94 ASN A C 1
ATOM 744 O O . ASN A 1 94 ? 2.489 16.591 23.015 1.00 83.62 94 ASN A O 1
ATOM 748 N N . GLN A 1 95 ? 0.354 16.374 22.388 1.00 87.31 95 GLN A N 1
ATOM 749 C CA . GLN A 1 95 ? -0.232 16.721 23.686 1.00 87.31 95 GLN A CA 1
ATOM 750 C C . GLN A 1 95 ? -0.400 15.516 24.628 1.00 87.31 95 GLN A C 1
ATOM 752 O O . GLN A 1 95 ? -0.970 15.666 25.709 1.00 87.31 95 GLN A O 1
ATOM 757 N N . ASN A 1 96 ? 0.083 14.327 24.253 1.00 87.44 96 ASN A N 1
ATOM 758 C CA . ASN A 1 96 ? -0.094 13.072 24.990 1.00 87.44 96 ASN A CA 1
ATOM 759 C C . ASN A 1 96 ? -1.568 12.708 25.256 1.00 87.44 96 ASN A C 1
ATOM 761 O O . ASN A 1 96 ? -1.875 12.035 26.248 1.00 87.44 96 ASN A O 1
ATOM 765 N N . LYS A 1 97 ? -2.497 13.137 24.390 1.00 87.88 97 LYS A N 1
ATOM 766 C CA . LYS A 1 97 ? -3.903 12.744 24.520 1.00 87.88 97 LYS A CA 1
ATOM 767 C C . LYS A 1 97 ? -4.078 11.260 24.225 1.00 87.88 97 LYS A C 1
ATOM 769 O O . LYS A 1 97 ? -3.392 10.653 23.404 1.00 87.88 97 LYS A O 1
ATOM 774 N N . THR A 1 98 ? -5.055 10.660 24.888 1.00 87.75 98 THR A N 1
ATOM 775 C CA . THR A 1 98 ? -5.450 9.278 24.641 1.00 87.75 98 THR A CA 1
ATOM 776 C C . THR A 1 98 ? -6.160 9.144 23.294 1.00 87.75 98 THR A C 1
ATOM 778 O O . THR A 1 98 ? -6.839 10.054 22.821 1.00 87.75 98 THR A O 1
ATOM 781 N N . LEU A 1 99 ? -6.127 7.942 22.711 1.00 85.38 99 LEU A N 1
ATOM 782 C CA . LEU A 1 99 ? -6.877 7.638 21.487 1.00 85.38 99 LEU A CA 1
ATOM 783 C C . LEU A 1 99 ? -8.393 7.886 21.628 1.00 85.38 99 LEU A C 1
ATOM 785 O O . LEU A 1 99 ? -9.089 8.106 20.641 1.00 85.38 99 LEU A O 1
ATOM 789 N N . SER A 1 100 ? -8.944 7.814 22.843 1.00 86.62 100 SER A N 1
ATOM 790 C CA . SER A 1 100 ? -10.359 8.126 23.067 1.00 86.62 100 SER A CA 1
ATOM 791 C C . SER A 1 100 ? -10.646 9.616 22.903 1.00 86.62 100 SER A C 1
ATOM 793 O O . SER A 1 100 ? -11.681 9.965 22.342 1.00 86.62 100 SER A O 1
ATOM 795 N N . GLU A 1 101 ? -9.747 10.469 23.392 1.00 89.50 101 GLU A N 1
ATOM 796 C CA . GLU A 1 101 ? -9.851 11.924 23.265 1.00 89.50 101 GLU A CA 1
ATOM 797 C C . GLU A 1 101 ? -9.653 12.345 21.810 1.00 89.50 101 GLU A C 1
ATOM 799 O O . GLU A 1 101 ? -10.493 13.062 21.278 1.00 89.50 101 GLU A O 1
ATOM 804 N N . ILE A 1 102 ? -8.645 11.785 21.130 1.00 91.25 102 ILE A N 1
ATOM 805 C CA . ILE A 1 102 ? -8.418 12.009 19.693 1.00 91.25 102 ILE A CA 1
ATOM 806 C C . ILE A 1 102 ? -9.690 11.706 18.898 1.00 91.25 102 ILE A C 1
ATOM 808 O O . ILE A 1 102 ? -10.202 12.556 18.179 1.00 91.25 102 ILE A O 1
ATOM 812 N N . CYS A 1 103 ? -10.268 10.516 19.077 1.00 91.44 103 CYS A N 1
ATOM 813 C CA . CYS A 1 103 ? -11.467 10.118 18.338 1.00 91.44 103 CYS A CA 1
ATOM 814 C C . CYS A 1 103 ? -12.707 10.970 18.641 1.00 91.44 103 CYS A C 1
ATOM 816 O O . CYS A 1 103 ? -13.654 10.949 17.855 1.00 91.44 103 CYS A O 1
ATOM 818 N N . ALA A 1 104 ? -12.745 11.685 19.768 1.00 92.62 104 ALA A N 1
ATOM 819 C CA . ALA A 1 104 ? -13.828 12.617 20.068 1.00 92.62 104 ALA A CA 1
ATOM 820 C C . ALA A 1 104 ? -13.752 13.895 19.215 1.00 92.62 104 ALA A C 1
ATOM 822 O O . ALA A 1 104 ? -14.786 14.522 18.970 1.00 92.62 104 ALA A O 1
ATOM 823 N N . GLU A 1 105 ? -12.548 14.254 18.768 1.00 94.75 105 GLU A N 1
ATOM 824 C CA . GLU A 1 105 ? -12.254 15.464 17.996 1.00 94.75 105 GLU A CA 1
ATOM 825 C C . GLU A 1 105 ? -12.289 15.233 16.480 1.00 94.75 105 GLU A C 1
ATOM 827 O O . GLU A 1 105 ? -12.499 16.184 15.731 1.00 94.75 105 GLU A O 1
ATOM 832 N N . LEU A 1 106 ? -12.159 13.979 16.033 1.00 95.25 106 LEU A N 1
ATOM 833 C CA . LEU A 1 106 ? -12.240 13.618 14.617 1.00 95.25 106 LEU A CA 1
ATOM 834 C C . LEU A 1 106 ? -13.640 13.850 14.027 1.00 95.25 106 LEU A C 1
ATOM 836 O O . LEU A 1 106 ? -14.666 13.481 14.613 1.00 95.25 106 LEU A O 1
ATOM 840 N N . GLU A 1 107 ? -13.672 14.404 12.818 1.00 95.50 107 GLU A N 1
ATOM 841 C CA . GLU A 1 107 ? -14.877 14.571 12.002 1.00 95.50 107 GLU A CA 1
ATOM 842 C C . GLU A 1 107 ? -15.113 13.363 11.093 1.00 95.50 107 GLU A C 1
ATOM 844 O O . GLU A 1 107 ? -16.262 13.017 10.807 1.00 95.50 107 GLU A O 1
ATOM 849 N N . SER A 1 108 ? -14.040 12.686 10.678 1.00 96.00 108 SER A N 1
ATOM 850 C CA . SER A 1 108 ? -14.093 11.459 9.886 1.00 96.00 108 SER A CA 1
ATOM 851 C C . SER A 1 108 ? -13.052 10.432 10.340 1.00 96.00 108 SER A C 1
ATOM 853 O O . SER A 1 108 ? -12.143 10.736 11.109 1.00 96.00 108 SER A O 1
ATOM 855 N N . GLY A 1 109 ? -13.217 9.174 9.929 1.00 95.88 109 GLY A N 1
ATOM 856 C CA . GLY A 1 109 ? -12.283 8.110 10.278 1.00 95.88 109 GLY A CA 1
ATOM 857 C C . GLY A 1 109 ? -11.005 8.164 9.464 1.00 95.88 109 GLY A C 1
ATOM 858 O O . GLY A 1 109 ? -11.042 8.459 8.275 1.00 95.88 109 GLY A O 1
ATOM 859 N N . VAL A 1 110 ? -9.889 7.822 10.091 1.00 96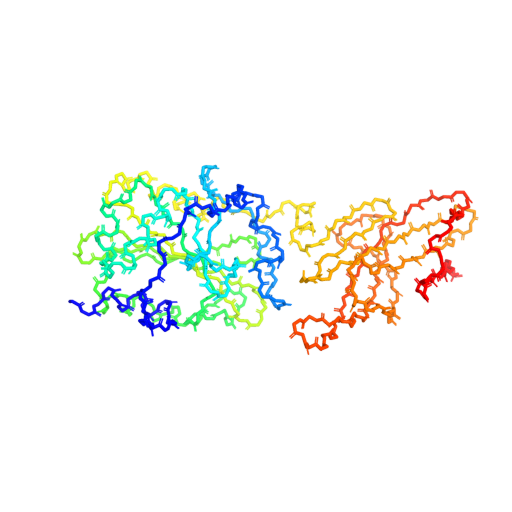.38 110 VAL A N 1
ATOM 860 C CA . VAL A 1 110 ? -8.558 7.843 9.473 1.00 96.38 110 VAL A CA 1
ATOM 861 C C . VAL A 1 110 ? -8.045 6.412 9.362 1.00 96.38 110 VAL A C 1
ATOM 863 O O . VAL A 1 110 ? -8.145 5.641 10.318 1.00 96.38 110 VAL A O 1
ATOM 866 N N . PHE A 1 111 ? -7.517 6.037 8.199 1.00 95.19 111 PHE A N 1
ATOM 867 C CA . PHE A 1 111 ? -6.759 4.795 8.063 1.00 95.19 111 PHE A CA 1
ATOM 868 C C . PHE A 1 111 ? -5.328 5.051 8.522 1.00 95.19 111 PHE A C 1
ATOM 870 O O . PHE A 1 111 ? -4.725 6.033 8.108 1.00 95.19 111 PHE A O 1
ATOM 877 N N . ASN A 1 112 ? -4.792 4.177 9.360 1.00 93.62 112 ASN A N 1
ATOM 878 C CA . ASN A 1 112 ? -3.372 4.122 9.679 1.00 93.62 112 ASN A CA 1
ATOM 879 C C . ASN A 1 112 ? -2.784 2.869 9.032 1.00 93.62 112 ASN A C 1
ATOM 881 O O . ASN A 1 112 ? -3.335 1.779 9.221 1.00 93.62 112 ASN A O 1
ATOM 885 N N . VAL A 1 113 ? -1.716 3.032 8.260 1.00 90.75 113 VAL A N 1
ATOM 886 C CA . VAL A 1 113 ? -1.127 1.987 7.422 1.00 90.75 113 VAL A CA 1
ATOM 887 C C . VAL A 1 113 ? 0.365 1.918 7.669 1.00 90.75 113 VAL A C 1
ATOM 889 O O . VAL A 1 113 ? 1.070 2.895 7.461 1.00 90.75 113 VAL A O 1
ATOM 892 N N . GLU A 1 114 ? 0.849 0.753 8.073 1.00 89.12 114 GLU A N 1
ATOM 893 C CA . GLU A 1 114 ? 2.257 0.537 8.413 1.00 89.12 114 GLU A CA 1
ATOM 894 C C . GLU A 1 114 ? 2.659 -0.917 8.127 1.00 89.12 114 GLU A C 1
ATOM 896 O O . GLU A 1 114 ? 1.810 -1.798 7.935 1.00 89.12 114 GLU A O 1
ATOM 901 N N . ILE A 1 115 ? 3.962 -1.198 8.100 1.00 87.50 115 ILE A N 1
ATOM 902 C CA . ILE A 1 115 ? 4.458 -2.579 8.079 1.00 87.50 115 ILE A CA 1
ATOM 903 C C . ILE A 1 115 ? 4.220 -3.219 9.447 1.00 87.50 115 ILE A C 1
ATOM 905 O O . ILE A 1 115 ? 4.653 -2.710 10.478 1.00 87.50 115 ILE A O 1
ATOM 909 N N . SER A 1 116 ? 3.553 -4.374 9.469 1.00 89.00 116 SER A N 1
ATOM 910 C CA . SER A 1 116 ? 3.310 -5.081 10.721 1.00 89.00 116 SER A CA 1
ATOM 911 C C . SER A 1 116 ? 4.587 -5.736 11.232 1.00 89.00 116 SER A C 1
ATOM 913 O O . SER A 1 116 ? 5.159 -6.609 10.581 1.00 89.00 116 SER A O 1
ATOM 915 N N . MET A 1 117 ? 4.973 -5.385 12.457 1.00 85.12 117 MET A N 1
ATOM 916 C CA . MET A 1 117 ? 6.096 -6.023 13.153 1.00 85.12 117 MET A CA 1
ATOM 917 C C . MET A 1 117 ? 5.703 -7.328 13.862 1.00 85.12 117 MET A C 1
ATOM 919 O O . MET A 1 117 ? 6.563 -8.135 14.205 1.00 85.12 117 MET A O 1
ATOM 923 N N . ASN A 1 118 ? 4.402 -7.550 14.083 1.00 84.94 118 ASN A N 1
ATOM 924 C CA . ASN A 1 118 ? 3.907 -8.579 15.007 1.00 84.94 118 ASN A CA 1
ATOM 925 C C . ASN A 1 118 ? 3.077 -9.676 14.334 1.00 84.94 118 ASN A C 1
ATOM 927 O O . ASN A 1 118 ? 2.658 -10.636 14.981 1.00 84.94 118 ASN A O 1
ATOM 931 N N . THR A 1 119 ? 2.805 -9.554 13.040 1.00 88.75 119 THR A N 1
ATOM 932 C CA . THR A 1 119 ? 2.067 -10.564 12.284 1.00 88.75 119 THR A CA 1
ATOM 933 C C . THR A 1 119 ? 2.736 -10.733 10.935 1.00 88.75 119 THR A C 1
ATOM 935 O O . THR A 1 119 ? 2.711 -9.839 10.098 1.00 88.75 119 THR A O 1
ATOM 938 N N . ALA A 1 120 ? 3.350 -11.891 10.732 1.00 90.94 120 ALA A N 1
ATOM 939 C CA . ALA A 1 120 ? 3.971 -12.259 9.469 1.00 90.94 120 ALA A CA 1
ATOM 940 C C . ALA A 1 120 ? 3.031 -13.153 8.652 1.00 90.94 120 ALA A C 1
ATOM 942 O O . ALA A 1 120 ? 2.249 -13.922 9.215 1.00 90.94 120 ALA A O 1
ATOM 943 N N . GLN A 1 121 ? 3.135 -13.097 7.328 1.00 91.12 121 GLN A N 1
ATOM 944 C CA . GLN A 1 121 ? 2.566 -14.115 6.452 1.00 91.12 121 GLN A CA 1
ATOM 945 C C . GLN A 1 121 ? 3.502 -15.328 6.473 1.00 91.12 121 GLN A C 1
ATOM 947 O O . GLN A 1 121 ? 4.679 -15.207 6.148 1.00 91.12 121 GLN A O 1
ATOM 952 N N . ILE A 1 122 ? 2.995 -16.494 6.866 1.00 91.00 122 ILE A N 1
ATOM 953 C CA . ILE A 1 122 ? 3.812 -17.715 7.002 1.00 91.00 122 ILE A CA 1
ATOM 954 C C . ILE A 1 122 ? 3.577 -18.725 5.877 1.00 91.00 122 ILE A C 1
ATOM 956 O O . ILE A 1 122 ? 4.391 -19.618 5.676 1.00 91.00 122 ILE A O 1
ATOM 960 N N . ASP A 1 123 ? 2.471 -18.584 5.149 1.00 89.50 123 ASP A N 1
ATOM 961 C CA . ASP A 1 123 ? 2.129 -19.395 3.981 1.00 89.50 123 ASP A CA 1
ATOM 962 C C . ASP A 1 123 ? 1.234 -18.568 3.040 1.00 89.50 123 ASP A C 1
ATOM 964 O O . ASP A 1 123 ? 0.834 -17.448 3.371 1.00 89.50 123 ASP A O 1
ATOM 968 N N . LYS A 1 124 ? 0.871 -19.122 1.882 1.00 87.25 124 LYS A N 1
ATOM 969 C CA . LYS A 1 124 ? 0.063 -18.481 0.838 1.00 87.25 124 LYS A CA 1
ATOM 970 C C . LYS A 1 124 ? -1.175 -17.756 1.370 1.00 87.25 124 LYS A C 1
ATOM 972 O O . LYS A 1 124 ? -1.481 -16.679 0.887 1.00 87.25 124 LYS A O 1
ATOM 977 N N . ASP A 1 125 ? -1.869 -18.334 2.350 1.00 90.75 125 ASP A N 1
ATOM 978 C CA . ASP A 1 125 ? -3.121 -17.796 2.899 1.00 90.75 125 ASP A CA 1
ATOM 979 C C . ASP A 1 125 ? -3.155 -17.794 4.440 1.00 90.75 125 ASP A C 1
ATOM 981 O O . ASP A 1 125 ? -4.234 -17.775 5.045 1.00 90.75 125 ASP A O 1
ATOM 985 N N . THR A 1 126 ? -1.991 -17.845 5.095 1.00 92.25 126 THR A N 1
ATOM 986 C CA . THR A 1 126 ? -1.893 -18.039 6.552 1.00 92.25 126 THR A CA 1
ATOM 987 C C . THR A 1 126 ? -1.008 -16.987 7.200 1.00 92.25 126 THR A C 1
ATOM 989 O O . THR A 1 126 ? 0.077 -16.676 6.706 1.00 92.25 126 THR A O 1
ATOM 992 N N . PHE A 1 127 ? -1.462 -16.489 8.348 1.00 94.00 127 PHE A N 1
ATOM 993 C CA . PHE A 1 127 ? -0.754 -15.503 9.152 1.00 94.00 127 PHE A CA 1
ATOM 994 C C . PHE A 1 127 ? -0.276 -16.115 10.470 1.00 94.00 127 PHE A C 1
ATOM 996 O O . PHE A 1 127 ? -0.921 -16.993 11.046 1.00 94.00 127 PHE A O 1
ATOM 1003 N N . TYR A 1 128 ? 0.865 -15.637 10.957 1.00 91.25 128 TYR A N 1
ATOM 1004 C CA . TYR A 1 128 ? 1.395 -16.010 12.260 1.00 91.25 128 TYR A CA 1
ATOM 1005 C C . TYR A 1 128 ? 0.439 -15.580 13.383 1.00 91.25 128 TYR A C 1
ATOM 1007 O O . TYR A 1 128 ? -0.021 -14.440 13.407 1.00 91.25 128 TYR A O 1
ATOM 1015 N N . GLY A 1 129 ? 0.156 -16.485 14.324 1.00 88.62 129 GLY A N 1
ATOM 1016 C CA . GLY A 1 129 ? -0.678 -16.202 15.498 1.00 88.62 129 GLY A CA 1
ATOM 1017 C C . GLY A 1 129 ? -2.185 -16.105 15.225 1.00 88.62 129 GLY A C 1
ATOM 1018 O O . GLY A 1 129 ? -2.945 -15.714 16.112 1.00 88.62 129 GLY A O 1
ATOM 1019 N N . GLU A 1 130 ? -2.638 -16.425 14.008 1.00 91.75 130 GLU A N 1
ATOM 1020 C CA . GLU A 1 130 ? -4.038 -16.273 13.599 1.00 91.75 130 GLU A CA 1
ATOM 1021 C C . GLU A 1 130 ? -5.009 -17.099 14.466 1.00 91.75 130 GLU A C 1
ATOM 1023 O O . GLU A 1 130 ? -6.084 -16.614 14.829 1.00 91.75 130 GLU A O 1
ATOM 1028 N N . SER A 1 131 ? -4.640 -18.332 14.837 1.00 91.94 131 SER A N 1
ATOM 1029 C CA . SER A 1 131 ? -5.478 -19.224 15.653 1.00 91.94 131 SER A CA 1
ATOM 1030 C C . SER A 1 131 ? -5.628 -18.754 17.100 1.00 91.94 131 SER A C 1
ATOM 1032 O O . SER A 1 131 ? -6.677 -18.957 17.717 1.00 91.94 131 SER A O 1
ATOM 1034 N N . GLU A 1 132 ? -4.601 -18.112 17.651 1.00 93.12 132 GLU A N 1
ATOM 1035 C CA . GLU A 1 132 ? -4.547 -17.640 19.037 1.00 93.12 132 GLU A CA 1
ATOM 1036 C C . GLU A 1 132 ? -5.205 -16.262 19.196 1.00 93.12 132 GLU A C 1
ATOM 1038 O O . GLU A 1 132 ? -5.742 -15.931 20.259 1.00 93.12 132 GLU A O 1
ATOM 1043 N N . MET A 1 133 ? -5.220 -15.475 18.120 1.00 91.88 133 MET A N 1
ATOM 1044 C CA . MET A 1 133 ? -5.684 -14.092 18.065 1.00 91.88 133 MET A CA 1
ATOM 1045 C C . MET A 1 133 ? -7.084 -13.847 18.665 1.00 91.88 133 MET A C 1
ATOM 1047 O O . MET A 1 133 ? -7.217 -12.918 19.467 1.00 91.88 133 MET A O 1
ATOM 1051 N N . PRO A 1 134 ? -8.136 -14.661 18.411 1.00 93.00 134 PRO A N 1
ATOM 1052 C CA . PRO A 1 134 ? -9.422 -14.465 19.080 1.00 93.00 134 PRO A CA 1
ATOM 1053 C C . PRO A 1 134 ? -9.324 -14.587 20.610 1.00 93.00 134 PRO A C 1
ATOM 1055 O O . PRO A 1 134 ? -10.038 -13.893 21.336 1.00 93.00 134 PRO A O 1
ATOM 1058 N N . GLY A 1 135 ? -8.472 -15.487 21.109 1.00 93.19 135 GLY A N 1
ATOM 1059 C CA . GLY A 1 135 ? -8.240 -15.688 22.537 1.00 93.19 135 GLY A CA 1
ATOM 1060 C C . GLY A 1 135 ? -7.522 -14.499 23.168 1.00 93.19 135 GLY A C 1
ATOM 1061 O O . GLY A 1 135 ? -7.980 -13.983 24.190 1.00 93.19 135 GLY A O 1
ATOM 1062 N N . GLU A 1 136 ? -6.454 -14.023 22.531 1.00 91.75 136 GLU A N 1
ATOM 1063 C CA . GLU A 1 136 ? -5.688 -12.861 22.992 1.00 91.75 136 GLU A CA 1
ATOM 1064 C C . GLU A 1 136 ? -6.525 -11.575 22.978 1.00 91.75 136 GLU A C 1
ATOM 1066 O O . GLU A 1 136 ? -6.538 -10.830 23.960 1.00 91.75 136 GLU A O 1
ATOM 1071 N N . LEU A 1 137 ? -7.349 -11.366 21.945 1.00 90.62 137 LEU A N 1
ATOM 1072 C CA . LEU A 1 137 ? -8.275 -10.233 21.894 1.00 90.62 137 LEU A CA 1
ATOM 1073 C C . LEU A 1 137 ? -9.313 -10.284 23.030 1.00 90.62 137 LEU A C 1
ATOM 1075 O O . LEU A 1 137 ? -9.601 -9.266 23.664 1.00 90.62 137 LEU A O 1
ATOM 1079 N N . ARG A 1 138 ? -9.853 -11.465 23.361 1.00 94.00 138 ARG A N 1
ATOM 1080 C CA . ARG A 1 138 ? -10.767 -11.607 24.511 1.00 94.00 138 ARG A CA 1
ATOM 1081 C C . ARG A 1 138 ? -10.068 -11.302 25.832 1.00 94.00 138 ARG A C 1
ATOM 1083 O O . ARG A 1 138 ? -10.643 -10.597 26.660 1.00 94.00 138 ARG A O 1
ATOM 1090 N N . LYS A 1 139 ? -8.837 -11.791 26.030 1.00 92.94 139 LYS A N 1
ATOM 1091 C CA . LYS A 1 139 ? -8.024 -11.495 27.227 1.00 92.94 139 LYS A CA 1
ATOM 1092 C C . LYS A 1 139 ? -7.735 -9.997 27.359 1.00 92.94 139 LYS A C 1
ATOM 1094 O O . LYS A 1 139 ? -7.760 -9.461 28.469 1.00 92.94 139 LYS A O 1
ATOM 1099 N N . ALA A 1 140 ? -7.528 -9.312 26.235 1.00 87.12 140 ALA A N 1
ATOM 1100 C CA . ALA A 1 140 ? -7.349 -7.865 26.181 1.00 87.12 140 ALA A CA 1
ATOM 1101 C C . ALA A 1 140 ? -8.638 -7.070 26.481 1.00 87.12 140 ALA A C 1
ATOM 1103 O O . ALA A 1 140 ? -8.559 -5.880 26.784 1.00 87.12 140 ALA A O 1
ATOM 1104 N N . GLY A 1 141 ? -9.806 -7.723 26.492 1.00 91.94 141 GLY A N 1
ATOM 1105 C CA . GLY A 1 141 ? -11.097 -7.122 26.845 1.00 91.94 141 GLY A CA 1
ATOM 1106 C C . GLY A 1 141 ? -12.012 -6.837 25.654 1.00 91.94 141 GLY A C 1
ATOM 1107 O O . GLY A 1 141 ? -13.097 -6.283 25.846 1.00 91.94 141 GLY A O 1
ATOM 1108 N N . PHE A 1 142 ? -11.621 -7.237 24.440 1.00 92.88 142 PHE A N 1
ATOM 1109 C CA . PHE A 1 142 ? -12.456 -7.076 23.256 1.00 92.88 142 PHE A CA 1
ATOM 1110 C C . PHE A 1 142 ? -13.621 -8.067 23.243 1.00 92.88 142 PHE A C 1
ATOM 1112 O O . PHE A 1 142 ? -13.536 -9.220 23.672 1.00 92.88 142 PHE A O 1
ATOM 1119 N N . LYS A 1 143 ? -14.745 -7.592 22.719 1.00 95.56 143 LYS A N 1
ATOM 1120 C CA . LYS A 1 143 ? -16.017 -8.297 22.579 1.00 95.56 143 LYS A CA 1
ATOM 1121 C C . LYS A 1 143 ? -16.455 -8.247 21.120 1.00 95.56 143 LYS A C 1
ATOM 1123 O O . LYS A 1 143 ? -15.959 -7.440 20.342 1.00 95.56 143 LYS A O 1
ATOM 1128 N N . LYS A 1 144 ? -17.422 -9.098 20.757 1.00 96.00 144 LYS A N 1
ATOM 1129 C CA . LYS A 1 144 ? -17.969 -9.182 19.386 1.00 96.00 144 LYS A CA 1
ATOM 1130 C C . LYS A 1 144 ? -16.870 -9.313 18.318 1.00 96.00 144 LYS A C 1
ATOM 1132 O O . LYS A 1 144 ? -16.946 -8.674 17.278 1.00 96.00 144 LYS A O 1
ATOM 1137 N N . ILE A 1 145 ? -15.853 -10.115 18.625 1.00 96.44 145 ILE A N 1
ATOM 1138 C CA . ILE A 1 145 ? -14.707 -10.345 17.749 1.00 96.44 145 ILE A CA 1
ATOM 1139 C C . ILE A 1 145 ? -15.172 -11.181 16.558 1.00 96.44 145 ILE A C 1
ATOM 1141 O O . ILE A 1 145 ? -15.663 -12.297 16.737 1.00 96.44 145 ILE A O 1
ATOM 1145 N N . ASN A 1 146 ? -15.003 -10.625 15.369 1.00 96.94 146 ASN A N 1
ATOM 1146 C CA . ASN A 1 146 ? -15.178 -11.270 14.085 1.00 96.94 146 ASN A CA 1
ATOM 1147 C C . ASN A 1 146 ? -13.829 -11.250 13.372 1.00 96.94 146 ASN A C 1
ATOM 1149 O O . ASN A 1 146 ? -13.262 -10.183 13.160 1.00 96.94 146 ASN A O 1
ATOM 1153 N N . ILE A 1 147 ? -13.325 -12.427 13.023 1.00 96.31 147 ILE A N 1
ATOM 1154 C CA . ILE A 1 147 ? -12.084 -12.580 12.269 1.00 96.31 147 ILE A CA 1
ATOM 1155 C C . ILE A 1 147 ? -12.438 -13.343 11.003 1.00 96.31 147 ILE A C 1
ATOM 1157 O O 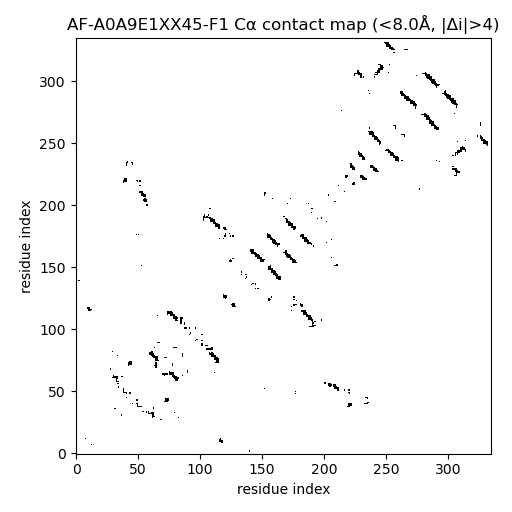. ILE A 1 147 ? -13.082 -14.390 11.072 1.00 96.31 147 ILE A O 1
ATOM 1161 N N . CYS A 1 148 ? -12.062 -12.806 9.848 1.00 96.50 148 CYS A N 1
ATOM 1162 C CA . CYS A 1 148 ? -12.333 -13.452 8.573 1.00 96.50 148 CYS A CA 1
ATOM 1163 C C . CYS A 1 148 ? -11.178 -13.274 7.594 1.00 96.50 148 CYS A C 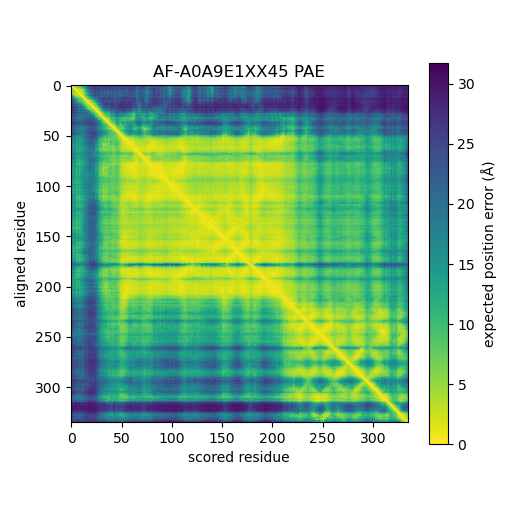1
ATOM 1165 O O . CYS A 1 148 ? -10.489 -12.256 7.601 1.00 96.50 148 CYS A O 1
ATOM 1167 N N . LYS A 1 149 ? -11.001 -14.270 6.725 1.00 96.38 149 LYS A N 1
ATOM 1168 C CA . LYS A 1 149 ? -10.073 -14.184 5.602 1.00 96.38 149 LYS A CA 1
ATOM 1169 C C . LYS A 1 149 ? -10.773 -13.636 4.372 1.00 96.38 149 LYS A C 1
ATOM 1171 O O . LYS A 1 149 ? -11.910 -13.996 4.061 1.00 96.38 149 LYS A O 1
ATOM 1176 N N . LYS A 1 150 ? -10.060 -12.781 3.663 1.00 95.69 150 LYS A N 1
ATOM 1177 C CA . LYS A 1 150 ? -10.411 -12.191 2.378 1.00 95.69 150 LYS A CA 1
ATOM 1178 C C . LYS A 1 150 ? -9.198 -12.295 1.459 1.00 95.69 150 LYS A C 1
ATOM 1180 O O . LYS A 1 150 ? -8.130 -12.746 1.873 1.00 95.69 150 LYS A O 1
ATOM 1185 N N . LYS A 1 151 ? -9.381 -11.901 0.203 1.00 93.19 151 LYS A N 1
ATOM 1186 C CA . LYS A 1 151 ? -8.294 -11.770 -0.762 1.00 93.19 151 LYS A CA 1
ATOM 1187 C C . LYS A 1 151 ? -8.504 -10.530 -1.604 1.00 93.19 151 LYS A C 1
ATOM 1189 O O . LYS A 1 151 ? -9.634 -10.257 -2.012 1.00 93.19 151 LYS A O 1
ATOM 1194 N N . TRP A 1 152 ? -7.415 -9.844 -1.911 1.00 90.94 152 TRP A N 1
ATOM 1195 C CA . TRP A 1 152 ? -7.367 -8.841 -2.966 1.00 90.94 152 TRP A CA 1
ATOM 1196 C C . TRP A 1 152 ? -6.569 -9.447 -4.118 1.00 90.94 152 TRP A C 1
ATOM 1198 O O . TRP A 1 152 ? -5.354 -9.329 -4.193 1.00 90.94 152 TRP A O 1
ATOM 1208 N N . GLY A 1 153 ? -7.275 -10.219 -4.950 1.00 87.12 153 GLY A N 1
ATOM 1209 C CA . GLY A 1 153 ? -6.695 -11.128 -5.942 1.00 87.12 153 GLY A CA 1
ATOM 1210 C C . GLY A 1 153 ? -5.772 -12.180 -5.322 1.00 87.12 153 GLY A C 1
ATOM 1211 O O . GLY A 1 153 ? -6.280 -13.096 -4.676 1.00 87.12 153 GLY A O 1
ATOM 1212 N N . GLU A 1 154 ? -4.455 -12.094 -5.524 1.00 85.12 154 GLU A N 1
ATOM 1213 C CA . GLU A 1 154 ? -3.503 -13.065 -4.961 1.00 85.12 154 GLU A CA 1
ATOM 1214 C C . GLU A 1 154 ? -3.025 -12.741 -3.540 1.00 85.12 154 GLU A C 1
ATOM 1216 O O . GLU A 1 154 ? -2.449 -13.609 -2.886 1.00 85.12 154 GLU A O 1
ATOM 1221 N N . TYR A 1 155 ? -3.277 -11.528 -3.043 1.00 89.88 155 TYR A N 1
ATOM 1222 C CA . TYR A 1 155 ? -2.836 -11.100 -1.716 1.00 89.88 155 TYR A CA 1
ATOM 1223 C C . TYR A 1 155 ? -3.846 -11.548 -0.649 1.00 89.88 155 TYR A C 1
ATOM 1225 O O . TYR A 1 155 ? -5.016 -11.136 -0.712 1.00 89.88 155 TYR A O 1
ATOM 1233 N N . PRO A 1 156 ? -3.454 -12.394 0.323 1.00 93.81 156 PRO A N 1
ATOM 1234 C CA . PRO A 1 156 ? -4.339 -12.789 1.408 1.00 93.81 156 PRO A CA 1
ATOM 1235 C C . PRO A 1 156 ? -4.567 -11.612 2.356 1.00 93.81 156 PRO A C 1
ATOM 1237 O O . PRO A 1 156 ? -3.663 -10.822 2.622 1.00 93.81 156 PRO A O 1
ATOM 1240 N N . VAL A 1 157 ? -5.778 -11.511 2.900 1.00 95.81 157 VAL A N 1
ATOM 1241 C CA . VAL A 1 157 ? -6.147 -10.454 3.845 1.00 95.81 157 VAL A CA 1
ATOM 1242 C C . VAL A 1 157 ? -6.813 -11.072 5.070 1.00 95.81 157 VAL A C 1
ATOM 1244 O O . VAL A 1 157 ? -7.845 -11.731 4.948 1.00 95.81 157 VAL A O 1
ATOM 1247 N N . LEU A 1 158 ? -6.254 -10.850 6.256 1.00 97.19 158 LEU A N 1
ATOM 1248 C CA . LEU A 1 158 ? -6.861 -11.218 7.533 1.00 97.19 158 LEU A CA 1
ATOM 1249 C C . LEU A 1 158 ? -7.539 -9.993 8.139 1.00 97.19 158 LEU A C 1
ATOM 1251 O O . LEU A 1 158 ? -6.872 -9.055 8.560 1.00 97.19 158 LEU A O 1
ATOM 1255 N N . VAL A 1 159 ? -8.866 -10.001 8.189 1.00 97.75 159 VAL A N 1
ATOM 1256 C CA . VAL A 1 159 ? -9.678 -8.878 8.667 1.00 97.75 159 VAL A CA 1
ATOM 1257 C C . VAL A 1 159 ? -10.187 -9.175 10.066 1.00 97.75 159 VAL A C 1
ATOM 1259 O O . VAL A 1 159 ? -10.752 -10.243 10.310 1.00 97.75 159 VAL A O 1
ATOM 1262 N N . ILE A 1 160 ? -10.050 -8.199 10.956 1.00 96.88 160 ILE A N 1
ATOM 1263 C CA . ILE A 1 160 ? -10.576 -8.224 12.315 1.00 96.88 160 ILE A CA 1
ATOM 1264 C C . ILE A 1 160 ? -11.541 -7.065 12.495 1.00 96.88 160 ILE A C 1
ATOM 1266 O O . ILE A 1 160 ? -11.184 -5.907 12.293 1.00 96.88 160 ILE A O 1
ATOM 1270 N N . ASP A 1 161 ? -12.732 -7.383 12.986 1.00 97.12 161 ASP A N 1
ATOM 1271 C CA . ASP A 1 161 ? -13.656 -6.418 13.560 1.00 97.12 161 ASP A CA 1
ATOM 1272 C C . ASP A 1 161 ? -13.946 -6.807 15.007 1.00 97.12 161 ASP A C 1
ATOM 1274 O O . ASP A 1 161 ? -14.292 -7.948 15.312 1.00 97.12 161 ASP A O 1
ATOM 1278 N N . ALA A 1 162 ? -13.828 -5.856 15.922 1.00 95.94 162 ALA A N 1
ATOM 1279 C CA . ALA A 1 162 ? -14.109 -6.067 17.330 1.00 95.94 162 ALA A CA 1
ATOM 1280 C C . ALA A 1 162 ? -14.716 -4.814 17.965 1.00 95.94 162 ALA A C 1
ATOM 1282 O O . ALA A 1 162 ? -14.866 -3.757 17.349 1.00 95.94 162 ALA A O 1
ATOM 1283 N N . VAL A 1 163 ? -15.112 -4.952 19.224 1.00 93.56 163 VAL A N 1
ATOM 1284 C CA . VAL A 1 163 ? -15.626 -3.862 20.045 1.00 93.56 163 VAL A CA 1
ATOM 1285 C C . VAL A 1 163 ? -14.896 -3.879 21.379 1.00 93.56 163 VAL A C 1
ATOM 1287 O O . VAL A 1 163 ? -14.822 -4.926 22.020 1.00 93.56 163 VAL A O 1
ATOM 1290 N N . ASP A 1 164 ? -14.364 -2.743 21.810 1.00 89.12 164 ASP A N 1
ATOM 1291 C CA . ASP A 1 164 ? -13.697 -2.638 23.108 1.00 89.12 164 ASP A CA 1
ATOM 1292 C C . ASP A 1 164 ? -14.686 -2.635 24.293 1.00 89.12 164 ASP A C 1
ATOM 1294 O O . ASP A 1 164 ? -15.912 -2.738 24.147 1.00 89.12 164 ASP A O 1
ATOM 1298 N N . GLU A 1 165 ? -14.151 -2.521 25.509 1.00 88.25 165 GLU A N 1
ATOM 1299 C CA . GLU A 1 165 ? -14.949 -2.453 26.737 1.00 88.25 165 GLU A CA 1
ATOM 1300 C C . GLU A 1 165 ? -15.881 -1.228 26.802 1.00 88.25 165 GLU A C 1
ATOM 1302 O O . GLU A 1 165 ? -16.955 -1.310 27.404 1.00 88.25 165 GLU A O 1
ATOM 1307 N N . ASN A 1 166 ? -15.531 -0.147 26.100 1.00 86.56 166 ASN A N 1
ATOM 1308 C CA . ASN A 1 166 ? -16.276 1.109 26.008 1.00 86.56 166 ASN A CA 1
ATOM 1309 C C . ASN A 1 166 ? -17.261 1.138 24.830 1.00 86.56 166 ASN A C 1
ATOM 1311 O O . ASN A 1 166 ? -17.836 2.181 24.522 1.00 86.56 166 ASN A O 1
ATOM 1315 N N . LYS A 1 167 ? -17.501 -0.009 24.183 1.00 88.50 167 LYS A N 1
ATOM 1316 C CA . LYS A 1 167 ? -18.349 -0.151 22.988 1.00 88.50 167 LYS A CA 1
ATOM 1317 C C . LYS A 1 167 ? -17.799 0.553 21.740 1.00 88.50 167 LYS A C 1
ATOM 1319 O O . LYS A 1 167 ? -18.536 0.695 20.760 1.00 88.50 167 LYS A O 1
ATOM 1324 N N . LYS A 1 168 ? -16.527 0.949 21.737 1.00 88.38 168 LYS A N 1
ATOM 1325 C CA . LYS A 1 168 ? -15.861 1.548 20.583 1.00 88.38 168 LYS A CA 1
ATOM 1326 C C . LYS A 1 168 ? -15.523 0.459 19.561 1.00 88.38 168 LYS A C 1
ATOM 1328 O O . LYS A 1 168 ? -14.993 -0.587 19.944 1.00 88.38 168 LYS A O 1
ATOM 1333 N N . PRO A 1 169 ? -15.850 0.657 18.276 1.00 93.06 169 PRO A N 1
ATOM 1334 C CA . PRO A 1 169 ? -15.446 -0.268 17.228 1.00 93.06 169 PRO A CA 1
ATOM 1335 C C . PRO A 1 169 ? -13.935 -0.208 17.004 1.00 93.06 169 PRO A C 1
ATOM 1337 O O . PRO A 1 169 ? -13.327 0.860 17.067 1.00 93.06 169 PRO A O 1
ATOM 1340 N N . ILE A 1 170 ? -13.360 -1.366 16.709 1.00 92.50 170 ILE A N 1
ATOM 1341 C CA . ILE A 1 170 ? -11.976 -1.522 16.277 1.00 92.50 170 ILE A CA 1
ATOM 1342 C C . ILE A 1 170 ? -12.003 -2.382 15.032 1.00 92.50 170 ILE A C 1
ATOM 1344 O O . ILE A 1 170 ? -12.644 -3.434 15.019 1.00 92.50 170 ILE A O 1
ATOM 1348 N N . SER A 1 171 ? -11.306 -1.913 14.010 1.00 97.00 171 SER A N 1
ATOM 1349 C CA . SER A 1 171 ? -11.201 -2.597 12.738 1.00 97.00 171 SER A CA 1
ATOM 1350 C C . SER A 1 171 ? -9.754 -2.566 12.279 1.00 97.00 171 SER A C 1
ATOM 1352 O O . SER A 1 171 ? -9.112 -1.513 12.319 1.00 97.00 171 SER A O 1
ATOM 1354 N N . ALA A 1 172 ? -9.252 -3.728 11.885 1.00 96.81 172 ALA A N 1
ATOM 1355 C CA . ALA A 1 172 ? -7.902 -3.897 11.382 1.00 96.81 172 ALA A CA 1
ATOM 1356 C C . ALA A 1 172 ? -7.881 -4.941 10.264 1.00 96.81 172 ALA A C 1
ATOM 1358 O O . ALA A 1 172 ? -8.705 -5.857 10.241 1.00 96.81 172 ALA A O 1
ATOM 1359 N N . ALA A 1 173 ? -6.936 -4.814 9.344 1.00 96.81 173 ALA A N 1
ATOM 1360 C CA . ALA A 1 173 ? -6.672 -5.800 8.314 1.00 96.81 173 ALA A CA 1
ATOM 1361 C C . ALA A 1 173 ? -5.165 -5.990 8.160 1.00 96.81 173 ALA A C 1
ATOM 1363 O O . ALA A 1 173 ? -4.433 -5.010 8.061 1.00 96.81 173 ALA A O 1
ATOM 1364 N N . TRP A 1 174 ? -4.721 -7.241 8.109 1.00 95.69 174 TRP A N 1
ATOM 1365 C CA . TRP A 1 174 ? -3.367 -7.598 7.705 1.00 95.69 174 TRP A CA 1
ATOM 1366 C C . TRP A 1 174 ? -3.393 -8.079 6.272 1.00 95.69 174 TRP A C 1
ATOM 1368 O O . TRP A 1 174 ? -4.156 -8.985 5.942 1.00 95.69 174 TRP A O 1
ATOM 1378 N N . VAL A 1 175 ? -2.556 -7.488 5.434 1.00 93.69 175 VAL A N 1
ATOM 1379 C CA . VAL A 1 175 ? -2.425 -7.827 4.022 1.00 93.69 175 VAL A CA 1
ATOM 1380 C C . VAL A 1 175 ? -1.079 -8.502 3.834 1.00 93.69 175 VAL A C 1
ATOM 1382 O O . VAL A 1 175 ? -0.039 -7.895 4.087 1.00 93.69 175 VAL A O 1
ATOM 1385 N N . GLY A 1 176 ? -1.095 -9.766 3.424 1.00 91.62 176 GLY A N 1
ATOM 1386 C CA . GLY A 1 176 ? 0.124 -10.488 3.086 1.00 91.62 176 GLY A CA 1
ATOM 1387 C C . GLY A 1 176 ? 0.715 -9.948 1.793 1.00 91.62 176 GLY A C 1
ATOM 1388 O O . GLY A 1 176 ? -0.004 -9.807 0.806 1.00 91.62 176 GLY A O 1
ATOM 1389 N N . LEU A 1 177 ? 2.013 -9.643 1.796 1.00 83.31 177 LEU A N 1
ATOM 1390 C CA . LEU A 1 177 ? 2.717 -9.126 0.619 1.00 83.31 177 LEU A CA 1
ATOM 1391 C C . LEU A 1 177 ? 3.328 -10.236 -0.245 1.00 83.31 177 LEU A C 1
ATOM 1393 O O . LEU A 1 177 ? 4.075 -9.938 -1.170 1.00 83.31 177 LEU A O 1
ATOM 1397 N N . ASN A 1 178 ? 3.023 -11.507 0.050 1.00 69.31 178 ASN A N 1
ATOM 1398 C CA . ASN A 1 178 ? 3.445 -12.721 -0.662 1.00 69.31 178 ASN A CA 1
ATOM 1399 C C . ASN A 1 178 ? 4.969 -12.947 -0.777 1.00 69.31 178 ASN A C 1
ATOM 1401 O O . ASN A 1 178 ? 5.389 -14.014 -1.222 1.00 69.31 178 ASN A O 1
ATOM 1405 N N . TYR A 1 179 ? 5.797 -12.011 -0.306 1.00 62.75 179 TYR A N 1
ATOM 1406 C CA . TYR A 1 179 ? 7.254 -12.073 -0.349 1.00 62.75 179 TYR A CA 1
ATOM 1407 C C . TYR A 1 179 ? 7.853 -11.789 1.036 1.00 62.75 179 TYR A C 1
ATOM 1409 O O . TYR A 1 179 ? 7.492 -10.825 1.711 1.00 62.75 179 TYR A O 1
ATOM 1417 N N . SER A 1 180 ? 8.772 -12.657 1.472 1.00 68.12 180 SER A N 1
ATOM 1418 C CA . SER A 1 180 ? 9.572 -12.513 2.706 1.00 68.12 180 SER A CA 1
ATOM 1419 C C . SER A 1 180 ? 8.796 -12.487 4.035 1.00 68.12 180 SER A C 1
ATOM 1421 O O . SER A 1 180 ? 9.370 -12.183 5.076 1.00 68.12 180 SER A O 1
ATOM 1423 N N . GLY A 1 181 ? 7.504 -12.826 4.019 1.00 79.50 181 GLY A N 1
ATOM 1424 C CA . GLY A 1 181 ? 6.655 -12.901 5.211 1.00 79.50 181 GLY A CA 1
ATOM 1425 C C . GLY A 1 181 ? 6.202 -11.552 5.774 1.00 79.50 181 GLY A C 1
ATOM 1426 O O . GLY A 1 181 ? 5.510 -11.527 6.791 1.00 79.50 181 GLY A O 1
ATOM 1427 N N . TYR A 1 182 ? 6.533 -10.438 5.116 1.00 84.56 182 TYR A N 1
ATOM 1428 C CA . TYR A 1 182 ? 6.048 -9.119 5.513 1.00 84.56 182 TYR A CA 1
ATOM 1429 C C . TYR A 1 182 ? 4.539 -8.992 5.301 1.00 84.56 182 TYR A C 1
ATOM 1431 O O . TYR A 1 182 ? 3.965 -9.545 4.356 1.00 84.56 182 TYR A O 1
ATOM 1439 N N . THR A 1 183 ? 3.900 -8.221 6.175 1.00 89.75 183 THR A N 1
ATOM 1440 C CA . THR A 1 183 ? 2.494 -7.851 6.028 1.00 89.75 183 THR A CA 1
ATOM 1441 C C . THR A 1 183 ? 2.325 -6.356 6.245 1.00 89.75 183 THR A C 1
ATOM 1443 O O . THR A 1 183 ? 3.037 -5.753 7.048 1.00 89.75 183 THR A O 1
ATOM 1446 N N . LEU A 1 184 ? 1.379 -5.755 5.530 1.00 90.38 184 LEU A N 1
ATOM 1447 C CA . LEU A 1 184 ? 0.876 -4.428 5.869 1.00 90.38 184 LEU A CA 1
ATOM 1448 C C . LEU A 1 184 ? -0.241 -4.589 6.886 1.00 90.38 184 LEU A C 1
ATOM 1450 O O . LEU A 1 184 ? -1.138 -5.407 6.677 1.00 90.38 184 LEU A O 1
ATOM 1454 N N . VAL A 1 185 ? -0.223 -3.794 7.949 1.00 93.44 185 VAL A N 1
ATOM 1455 C CA . VAL A 1 185 ? -1.377 -3.641 8.830 1.00 93.44 185 VAL A CA 1
ATOM 1456 C C . VAL A 1 185 ? -2.071 -2.325 8.509 1.00 93.44 185 VAL A C 1
ATOM 1458 O O . VAL A 1 185 ? -1.457 -1.265 8.449 1.00 93.44 185 VAL A O 1
ATOM 1461 N N . VAL A 1 186 ? -3.377 -2.409 8.282 1.00 94.81 186 VAL A N 1
ATOM 1462 C CA . VAL A 1 186 ? -4.264 -1.264 8.103 1.00 94.81 186 VAL A CA 1
ATOM 1463 C C . VAL A 1 186 ? -5.212 -1.242 9.286 1.00 94.81 186 VAL A C 1
ATOM 1465 O O . VAL A 1 186 ? -6.028 -2.150 9.442 1.00 94.81 186 VAL A O 1
ATOM 1468 N N . THR A 1 187 ? -5.133 -0.209 10.114 1.00 95.69 187 THR A N 1
ATOM 1469 C CA . THR A 1 187 ? -6.069 0.015 11.220 1.00 95.69 187 THR A CA 1
ATOM 1470 C C . THR A 1 187 ? -6.967 1.203 10.914 1.00 95.69 187 THR A C 1
ATOM 1472 O O . THR A 1 187 ? -6.554 2.157 10.260 1.00 95.69 187 THR A O 1
ATOM 1475 N N . TYR A 1 188 ? -8.220 1.146 11.361 1.00 96.75 188 TYR A N 1
ATOM 1476 C CA . TYR A 1 188 ? -9.174 2.224 11.126 1.00 96.75 188 TYR A CA 1
ATOM 1477 C C . TYR A 1 188 ? -9.546 2.930 12.428 1.00 96.75 188 TYR A C 1
ATOM 1479 O O . TYR A 1 188 ? -10.147 2.347 13.338 1.00 96.75 188 TYR A O 1
ATOM 1487 N N . ILE A 1 189 ? -9.175 4.204 12.514 1.00 95.38 189 ILE A N 1
ATOM 1488 C CA . ILE A 1 189 ? -9.412 5.071 13.662 1.00 95.38 189 ILE A CA 1
ATOM 1489 C C . ILE A 1 189 ? -10.793 5.700 13.498 1.00 95.38 189 ILE A C 1
ATOM 1491 O O . ILE A 1 189 ? -10.986 6.628 12.719 1.00 95.38 189 ILE A O 1
ATOM 1495 N N . TYR A 1 190 ? -11.771 5.186 14.241 1.00 95.56 190 TYR A N 1
ATOM 1496 C CA . TYR A 1 190 ? -13.146 5.675 14.178 1.00 95.56 190 TYR A CA 1
ATOM 1497 C C . TYR A 1 190 ? -13.338 6.984 14.960 1.00 95.56 190 TYR A C 1
ATOM 1499 O O . TYR A 1 190 ? -12.973 7.020 16.140 1.00 95.56 190 TYR A O 1
ATOM 1507 N N . PRO A 1 191 ? -14.013 8.004 14.396 1.00 95.06 191 PRO A N 1
ATOM 1508 C CA . PRO A 1 191 ? -14.544 9.110 15.177 1.00 95.06 191 PRO A CA 1
ATOM 1509 C C . PRO A 1 191 ? -15.659 8.602 16.101 1.00 95.06 191 PRO A C 1
ATOM 1511 O O . PRO A 1 191 ? -16.296 7.574 15.847 1.00 95.06 191 PRO A O 1
ATOM 1514 N N . LEU A 1 192 ? -15.933 9.332 17.183 1.00 90.94 192 LEU A N 1
ATOM 1515 C CA . LEU A 1 192 ? -17.065 9.013 18.063 1.00 90.94 192 LEU A CA 1
ATOM 1516 C C . LEU A 1 192 ? -18.420 9.336 17.416 1.00 90.94 192 LEU A C 1
ATOM 1518 O O . LEU A 1 192 ? -19.440 8.747 17.781 1.00 90.94 192 LEU A O 1
ATOM 1522 N N . LYS A 1 193 ? -18.435 10.263 16.456 1.00 90.56 193 LYS A N 1
ATOM 1523 C CA . LYS A 1 193 ? -19.624 10.656 15.691 1.00 90.56 193 LYS A CA 1
ATOM 1524 C C . LYS A 1 193 ? -19.796 9.749 14.473 1.00 90.56 193 LYS A C 1
ATOM 1526 O O . LYS A 1 193 ? -18.836 9.187 13.967 1.00 90.56 193 LYS A O 1
ATOM 1531 N N . ASP A 1 194 ? -21.036 9.572 14.021 1.00 91.44 194 ASP A N 1
ATOM 1532 C CA . ASP A 1 194 ? -21.376 8.905 12.753 1.00 91.44 194 ASP A CA 1
ATOM 1533 C C . ASP A 1 194 ? -20.739 7.524 12.496 1.00 91.44 194 ASP A C 1
ATOM 1535 O O . ASP A 1 194 ? -20.603 7.089 11.353 1.00 91.44 194 ASP A O 1
ATOM 1539 N N . VAL A 1 195 ? -20.461 6.753 13.554 1.00 93.00 195 VAL A N 1
ATOM 1540 C CA . VAL A 1 195 ? -19.825 5.420 13.496 1.00 93.00 195 VAL A CA 1
ATOM 1541 C C . VAL A 1 195 ? -20.443 4.484 12.447 1.00 93.00 195 VAL A C 1
ATOM 1543 O O . VAL A 1 195 ? -19.749 3.669 11.845 1.00 93.00 195 VAL A O 1
ATOM 1546 N N . LYS A 1 196 ? -21.756 4.569 12.198 1.00 93.94 196 LYS A N 1
ATOM 1547 C CA . LYS A 1 196 ? -22.429 3.753 11.172 1.00 93.94 196 LYS A CA 1
ATOM 1548 C C . LYS A 1 196 ? -21.945 4.076 9.750 1.00 93.94 196 LYS A C 1
ATOM 1550 O O . LYS A 1 196 ? -21.799 3.153 8.952 1.00 93.94 196 LYS A O 1
ATOM 1555 N N . LYS A 1 197 ? -21.715 5.355 9.436 1.00 95.88 197 LYS A N 1
ATOM 1556 C CA . LYS A 1 197 ? -21.168 5.808 8.147 1.00 95.88 197 LYS A CA 1
ATOM 1557 C C . LYS A 1 197 ? -19.724 5.335 7.997 1.00 95.88 197 LYS A C 1
ATOM 1559 O O . LYS A 1 197 ? -19.374 4.760 6.973 1.00 95.88 197 LYS A O 1
ATOM 1564 N N . GLU A 1 198 ? -18.935 5.462 9.055 1.00 96.56 198 GLU A N 1
ATOM 1565 C CA . GLU A 1 198 ? -17.522 5.075 9.045 1.00 96.56 198 GLU A CA 1
ATOM 1566 C C . GLU A 1 198 ? -17.343 3.551 8.949 1.00 96.56 198 GLU A C 1
ATOM 1568 O O . GLU A 1 198 ? -16.505 3.067 8.195 1.00 96.56 198 GLU A O 1
ATOM 1573 N N . LYS A 1 199 ? -18.226 2.760 9.574 1.00 96.00 199 LYS A N 1
ATOM 1574 C CA . LYS A 1 199 ? -18.268 1.299 9.366 1.00 96.00 199 LYS A CA 1
ATOM 1575 C C . LYS A 1 199 ? -18.535 0.913 7.915 1.00 96.00 199 LYS A C 1
ATOM 1577 O O . LYS A 1 199 ? -18.054 -0.121 7.462 1.00 96.00 199 LYS A O 1
ATOM 1582 N N . ARG A 1 200 ? -19.310 1.721 7.182 1.00 96.69 200 ARG A N 1
ATOM 1583 C CA . ARG A 1 200 ? -19.532 1.503 5.750 1.00 96.69 200 ARG A CA 1
ATOM 1584 C C . ARG A 1 200 ? -18.271 1.807 4.947 1.00 96.69 200 ARG A C 1
ATOM 1586 O O . ARG A 1 200 ? -17.968 1.022 4.063 1.00 96.69 200 ARG A O 1
ATOM 1593 N N . LYS A 1 201 ? -17.529 2.872 5.274 1.00 95.94 201 LYS A N 1
ATOM 1594 C CA . LYS A 1 201 ? -16.232 3.164 4.638 1.00 95.94 201 LYS A CA 1
ATOM 1595 C C . LYS A 1 201 ? -15.241 2.021 4.848 1.00 95.94 201 LYS A C 1
ATOM 1597 O O . LYS A 1 201 ? -14.691 1.526 3.876 1.00 95.94 201 LYS A O 1
ATOM 1602 N N . TRP A 1 202 ? -15.097 1.536 6.084 1.00 97.25 202 TRP A N 1
ATOM 1603 C CA . TRP A 1 202 ? -14.274 0.357 6.380 1.00 97.25 202 TRP A CA 1
ATOM 1604 C C . TRP A 1 202 ? -14.730 -0.885 5.600 1.00 97.25 202 TRP A C 1
ATOM 1606 O O . TRP A 1 202 ? -13.927 -1.584 4.988 1.00 97.25 202 TRP A O 1
ATOM 1616 N N . SER A 1 203 ? -16.037 -1.153 5.587 1.00 97.06 203 SER A N 1
ATOM 1617 C CA . SER A 1 203 ? -16.596 -2.289 4.852 1.00 97.06 203 SER A CA 1
ATOM 1618 C C . SER A 1 203 ? -16.348 -2.181 3.346 1.00 97.06 203 SER A C 1
ATOM 1620 O O . SER A 1 203 ? -16.008 -3.184 2.718 1.00 97.06 203 SER A O 1
ATOM 1622 N N . ASP A 1 204 ? -16.491 -0.987 2.774 1.00 96.12 204 ASP A N 1
ATOM 1623 C CA . ASP A 1 204 ? -16.217 -0.718 1.366 1.00 96.12 204 ASP A CA 1
ATOM 1624 C C . ASP A 1 204 ? -14.723 -0.894 1.067 1.00 96.12 204 ASP A C 1
ATOM 1626 O O . ASP A 1 204 ? -14.394 -1.619 0.133 1.00 96.12 204 ASP A O 1
ATOM 1630 N N . PHE A 1 205 ? -13.830 -0.369 1.910 1.00 95.06 205 PHE A N 1
ATOM 1631 C CA . PHE A 1 205 ? -12.389 -0.604 1.812 1.00 95.06 205 PHE A CA 1
ATOM 1632 C C . PHE A 1 205 ? -12.059 -2.102 1.781 1.00 95.06 205 PHE A C 1
ATOM 1634 O O . PHE A 1 205 ? -11.436 -2.584 0.841 1.00 95.06 205 PHE A O 1
ATOM 1641 N N . VAL A 1 206 ? -12.544 -2.888 2.742 1.00 95.56 206 VAL A N 1
ATOM 1642 C CA . VAL A 1 206 ? -12.230 -4.325 2.807 1.00 95.56 206 VAL A CA 1
ATOM 1643 C C . VAL A 1 206 ? -12.804 -5.112 1.625 1.00 95.56 206 VAL A C 1
ATOM 1645 O O . VAL A 1 206 ? -12.139 -6.003 1.096 1.00 95.56 206 VAL A O 1
ATOM 1648 N N . ASN A 1 207 ? -14.052 -4.836 1.232 1.00 95.44 207 ASN A N 1
ATOM 1649 C CA . ASN A 1 207 ? -14.790 -5.698 0.300 1.00 95.44 207 ASN A CA 1
ATOM 1650 C C . ASN A 1 207 ? -14.767 -5.222 -1.156 1.00 95.44 207 ASN A C 1
ATOM 1652 O O . ASN A 1 207 ? -15.114 -6.009 -2.036 1.00 95.44 207 ASN A O 1
ATOM 1656 N N . LYS A 1 208 ? -14.422 -3.959 -1.417 1.00 93.94 208 LYS A N 1
ATOM 1657 C CA . LYS A 1 208 ? -14.416 -3.381 -2.768 1.00 93.94 208 LYS A CA 1
ATOM 1658 C C . LYS A 1 208 ? -13.022 -3.017 -3.266 1.00 93.94 208 LYS A C 1
ATOM 1660 O O . LYS A 1 208 ? -12.902 -2.754 -4.457 1.00 93.94 208 LYS A O 1
ATOM 1665 N N . THR A 1 209 ? -11.999 -3.027 -2.409 1.00 91.31 209 THR A N 1
ATOM 1666 C CA . THR A 1 209 ? -10.603 -2.958 -2.864 1.00 91.31 209 THR A CA 1
ATOM 1667 C C . THR A 1 209 ? -10.314 -4.133 -3.794 1.00 91.31 209 THR A C 1
ATOM 1669 O O . THR A 1 209 ? -10.653 -5.281 -3.496 1.00 91.31 209 THR A O 1
ATOM 1672 N N . GLN A 1 210 ? -9.726 -3.835 -4.948 1.00 87.00 210 GLN A N 1
ATOM 1673 C CA . GLN A 1 210 ? -9.441 -4.802 -6.007 1.00 87.00 210 GLN A CA 1
ATOM 1674 C C . GLN A 1 210 ? -8.004 -4.647 -6.483 1.00 87.00 210 GLN A C 1
ATOM 1676 O O . GLN A 1 210 ? -7.400 -3.597 -6.290 1.00 87.00 210 GLN A O 1
ATOM 1681 N N . ILE A 1 211 ? -7.461 -5.680 -7.127 1.00 83.75 211 ILE A N 1
ATOM 1682 C CA . ILE A 1 211 ? -6.189 -5.547 -7.843 1.00 83.75 211 ILE A CA 1
ATOM 1683 C C . ILE A 1 211 ? -6.340 -4.481 -8.928 1.00 83.75 211 ILE A C 1
ATOM 1685 O O . ILE A 1 211 ? -7.386 -4.379 -9.576 1.00 83.75 211 ILE A O 1
ATOM 1689 N N . LEU A 1 212 ? -5.293 -3.681 -9.108 1.00 80.12 212 LEU A N 1
ATOM 1690 C CA . LEU A 1 212 ? -5.243 -2.696 -10.173 1.00 80.12 212 LEU A CA 1
ATOM 1691 C C . LEU A 1 212 ? -5.417 -3.363 -11.538 1.00 80.12 212 LEU A C 1
ATOM 1693 O O . LEU A 1 212 ? -4.840 -4.422 -11.794 1.00 80.12 212 LEU A O 1
ATOM 1697 N N . PRO A 1 213 ? -6.137 -2.715 -12.464 1.00 76.12 213 PRO A N 1
ATOM 1698 C CA . PRO A 1 213 ? -6.050 -3.062 -13.870 1.00 76.12 213 PRO A CA 1
ATOM 1699 C C . PRO A 1 213 ? -4.587 -3.167 -14.315 1.00 76.12 213 PRO A C 1
ATOM 1701 O O . PRO A 1 213 ? -3.720 -2.421 -13.857 1.00 76.12 213 PRO A O 1
ATOM 1704 N N . ARG A 1 214 ? -4.315 -4.120 -15.202 1.00 70.38 214 ARG A N 1
ATOM 1705 C CA . ARG A 1 214 ? -2.965 -4.518 -15.621 1.00 70.38 214 ARG A CA 1
ATOM 1706 C C . ARG A 1 214 ? -2.095 -3.356 -16.114 1.00 70.38 214 ARG A C 1
ATOM 1708 O O . ARG A 1 214 ? -0.906 -3.319 -15.826 1.00 70.38 214 ARG A O 1
ATOM 1715 N N . ASP A 1 215 ? -2.689 -2.404 -16.824 1.00 69.75 215 ASP A N 1
ATOM 1716 C CA . ASP A 1 215 ? -2.047 -1.174 -17.297 1.00 69.75 215 ASP A CA 1
ATOM 1717 C C . ASP A 1 215 ? -1.582 -0.272 -16.142 1.00 69.75 215 ASP A C 1
ATOM 1719 O O . ASP A 1 215 ? -0.493 0.298 -16.189 1.00 69.75 215 ASP A O 1
ATOM 1723 N N . LYS A 1 216 ? -2.369 -0.195 -15.064 1.00 74.38 216 LYS A N 1
ATOM 1724 C CA . LYS A 1 216 ? -2.026 0.564 -13.855 1.00 74.38 216 LYS A CA 1
ATOM 1725 C C . LYS A 1 216 ? -1.059 -0.183 -12.941 1.00 74.38 216 LYS A C 1
ATOM 1727 O O . LYS A 1 216 ? -0.292 0.463 -12.237 1.00 74.38 216 LYS A O 1
ATOM 1732 N N . LEU A 1 217 ? -1.077 -1.517 -12.965 1.00 72.06 217 LEU A N 1
ATOM 1733 C CA . LEU A 1 217 ? -0.185 -2.375 -12.179 1.00 72.06 217 LEU A CA 1
ATOM 1734 C C . LEU A 1 217 ? 1.286 -2.101 -12.511 1.00 72.06 217 LEU A C 1
ATOM 1736 O O . LEU A 1 217 ? 2.089 -1.877 -11.614 1.00 72.06 217 LEU A O 1
ATOM 1740 N N . LEU A 1 218 ? 1.620 -2.044 -13.803 1.00 71.75 218 LEU A N 1
ATOM 1741 C CA . LEU A 1 218 ? 2.978 -1.752 -14.268 1.00 71.75 218 LEU A CA 1
ATOM 1742 C C . LEU A 1 218 ? 3.445 -0.379 -13.802 1.00 71.75 218 LEU A C 1
ATOM 1744 O O . LEU A 1 218 ? 4.515 -0.264 -13.204 1.00 71.75 218 LEU A O 1
ATOM 1748 N N . LYS A 1 219 ? 2.593 0.634 -13.992 1.00 74.31 219 LYS A N 1
ATOM 1749 C CA . LYS A 1 219 ? 2.860 1.992 -13.521 1.00 74.31 219 LYS A CA 1
ATOM 1750 C C . LYS A 1 219 ? 3.084 2.023 -12.012 1.00 74.31 219 LYS A C 1
ATOM 1752 O O . LYS A 1 219 ? 4.015 2.681 -11.554 1.00 74.31 219 LYS A O 1
ATOM 1757 N N . ALA A 1 220 ? 2.297 1.255 -11.259 1.00 68.81 220 ALA A N 1
ATOM 1758 C CA . ALA A 1 220 ? 2.434 1.155 -9.813 1.00 68.81 220 ALA A CA 1
ATOM 1759 C C . ALA A 1 220 ? 3.706 0.407 -9.360 1.00 68.81 220 ALA A C 1
ATOM 1761 O O . ALA A 1 220 ? 4.291 0.678 -8.312 1.00 68.81 220 ALA A O 1
ATOM 1762 N N . SER A 1 221 ? 4.193 -0.523 -10.177 1.00 69.19 221 SER A N 1
ATOM 1763 C CA . SER A 1 221 ? 5.492 -1.177 -9.988 1.00 69.19 221 SER A CA 1
ATOM 1764 C C . SER A 1 221 ? 6.669 -0.323 -10.482 1.00 69.19 221 SER A C 1
ATOM 1766 O O . SER A 1 221 ? 7.791 -0.816 -10.556 1.00 69.19 221 SER A O 1
ATOM 1768 N N . GLY A 1 222 ? 6.430 0.947 -10.828 1.00 73.12 222 GLY A N 1
ATOM 1769 C CA . GLY A 1 222 ? 7.453 1.881 -11.292 1.00 73.12 222 GLY A CA 1
ATOM 1770 C C . GLY A 1 222 ? 7.755 1.801 -12.789 1.00 73.12 222 GLY A C 1
ATOM 1771 O O . GLY A 1 222 ? 8.690 2.462 -13.232 1.00 73.12 222 GLY A O 1
ATOM 1772 N N . TYR A 1 223 ? 6.995 1.033 -13.574 1.00 77.06 223 TYR A N 1
ATOM 1773 C CA . TYR A 1 223 ? 7.178 0.890 -15.019 1.00 77.06 223 TYR A CA 1
ATOM 1774 C C . TYR A 1 223 ? 6.192 1.755 -15.800 1.00 77.06 223 TYR A C 1
ATOM 1776 O O . TYR A 1 223 ? 4.988 1.520 -15.795 1.00 77.06 223 TYR A O 1
ATOM 1784 N N . ASP A 1 224 ? 6.717 2.698 -16.564 1.00 82.88 224 ASP A N 1
ATOM 1785 C CA . ASP A 1 224 ? 5.980 3.435 -17.581 1.00 82.88 224 ASP A CA 1
ATOM 1786 C C . ASP A 1 224 ? 6.357 2.880 -18.960 1.00 82.88 224 ASP A C 1
ATOM 1788 O O . ASP A 1 224 ? 7.470 3.106 -19.449 1.00 82.88 224 ASP A O 1
ATOM 1792 N N . ILE A 1 225 ? 5.477 2.060 -19.542 1.00 79.75 225 ILE A N 1
ATOM 1793 C CA . ILE A 1 225 ? 5.736 1.326 -20.787 1.00 79.75 225 ILE A CA 1
ATOM 1794 C C . ILE A 1 225 ? 4.958 1.964 -21.936 1.00 79.75 225 ILE A C 1
ATOM 1796 O O . ILE A 1 225 ? 3.733 1.893 -21.999 1.00 79.75 225 ILE A O 1
ATOM 1800 N N . GLU A 1 226 ? 5.693 2.482 -22.911 1.00 82.75 226 GLU A N 1
ATOM 1801 C CA . GLU A 1 226 ? 5.184 2.938 -24.197 1.00 82.75 226 GLU A CA 1
ATOM 1802 C C . GLU A 1 226 ? 5.820 2.137 -25.342 1.00 82.75 226 GLU A C 1
ATOM 1804 O O . GLU A 1 226 ? 6.860 1.483 -25.207 1.00 82.75 226 GLU A O 1
ATOM 1809 N N . LYS A 1 227 ? 5.219 2.197 -26.533 1.00 83.00 227 LYS A N 1
ATOM 1810 C CA . LYS A 1 227 ? 5.802 1.536 -27.703 1.00 83.00 227 LYS A CA 1
ATOM 1811 C C . LYS A 1 227 ? 7.135 2.191 -28.078 1.00 83.00 227 LYS A C 1
ATOM 1813 O O . LYS A 1 227 ? 7.188 3.344 -28.501 1.00 83.00 227 LYS A O 1
ATOM 1818 N N . GLY A 1 228 ? 8.207 1.418 -27.972 1.00 83.94 228 GLY A N 1
ATOM 1819 C CA . GLY A 1 228 ? 9.590 1.804 -28.230 1.00 83.94 228 GLY A CA 1
ATOM 1820 C C . GLY A 1 228 ? 10.303 2.471 -27.057 1.00 83.94 228 GLY A C 1
ATOM 1821 O O . GLY A 1 228 ? 11.482 2.792 -27.198 1.00 83.94 228 GLY A O 1
ATOM 1822 N N . SER A 1 229 ? 9.635 2.680 -25.919 1.00 86.81 229 SER A N 1
ATOM 1823 C CA . SER A 1 229 ? 10.198 3.397 -24.774 1.00 86.81 229 SER A CA 1
ATOM 1824 C C . SER A 1 229 ? 9.666 2.838 -23.463 1.00 86.81 229 SER A C 1
ATOM 1826 O O . SER A 1 229 ? 8.465 2.708 -23.279 1.00 86.81 229 SER A O 1
ATOM 1828 N N . THR A 1 230 ? 10.544 2.553 -22.511 1.00 86.38 230 THR A N 1
ATOM 1829 C CA . THR A 1 230 ? 10.128 2.155 -21.164 1.00 86.38 230 THR A CA 1
ATOM 1830 C C . THR A 1 230 ? 10.943 2.895 -20.129 1.00 86.38 230 THR A C 1
ATOM 1832 O O . THR A 1 230 ? 12.170 2.877 -20.193 1.00 86.38 230 THR A O 1
ATOM 1835 N N . VAL A 1 231 ? 10.275 3.543 -19.179 1.00 86.19 231 VAL A N 1
ATOM 1836 C CA . VAL A 1 231 ? 10.914 4.175 -18.024 1.00 86.19 231 VAL A CA 1
ATOM 1837 C C . VAL A 1 231 ? 10.620 3.330 -16.794 1.00 86.19 231 VAL A C 1
ATOM 1839 O O . VAL A 1 231 ? 9.467 3.106 -16.456 1.00 86.19 231 VAL A O 1
ATOM 1842 N N . MET A 1 232 ? 11.662 2.861 -16.123 1.00 82.25 232 MET A N 1
ATOM 1843 C CA . MET A 1 232 ? 11.568 2.138 -14.863 1.00 82.25 232 MET A CA 1
ATOM 1844 C C . MET A 1 232 ? 12.081 3.030 -13.733 1.00 82.25 232 MET A C 1
ATOM 1846 O O . MET A 1 232 ? 13.167 3.601 -13.831 1.00 82.25 232 MET A O 1
ATOM 1850 N N . THR A 1 233 ? 11.299 3.141 -12.665 1.00 77.19 233 THR A N 1
ATOM 1851 C CA . THR A 1 233 ? 11.664 3.813 -11.417 1.00 77.19 233 THR A CA 1
ATOM 1852 C C . THR A 1 233 ? 11.905 2.755 -10.351 1.00 77.19 233 THR A C 1
ATOM 1854 O O . THR A 1 233 ? 10.982 2.038 -9.974 1.00 77.19 233 THR A O 1
ATOM 1857 N N . LEU A 1 234 ? 13.142 2.669 -9.875 1.00 69.69 234 LEU A N 1
ATOM 1858 C CA . LEU A 1 234 ? 13.574 1.769 -8.814 1.00 69.69 234 LEU A CA 1
ATOM 1859 C C . LEU A 1 234 ? 14.155 2.625 -7.688 1.00 69.69 234 LEU A C 1
ATOM 1861 O O . LEU A 1 234 ? 15.258 3.154 -7.816 1.00 69.69 234 LEU A O 1
ATOM 1865 N N . SER A 1 235 ? 13.425 2.766 -6.583 1.00 66.62 235 SER A N 1
ATOM 1866 C CA . SER A 1 235 ? 13.812 3.664 -5.482 1.00 66.62 235 SER A CA 1
ATOM 1867 C C . SER A 1 235 ? 14.083 5.099 -5.988 1.00 66.62 235 SER A C 1
ATOM 1869 O O . SER A 1 235 ? 13.194 5.723 -6.567 1.00 66.62 235 SER A O 1
ATOM 1871 N N . ASN A 1 236 ? 15.299 5.626 -5.814 1.00 66.38 236 ASN A N 1
ATOM 1872 C CA . ASN A 1 236 ? 15.739 6.936 -6.310 1.00 66.38 236 ASN A CA 1
ATOM 1873 C C . ASN A 1 236 ? 16.301 6.900 -7.750 1.00 66.38 236 ASN A C 1
ATOM 1875 O O . ASN A 1 236 ? 16.594 7.945 -8.337 1.00 66.38 236 ASN A O 1
ATOM 1879 N N . CYS A 1 237 ? 16.431 5.716 -8.347 1.00 73.00 237 CYS A N 1
ATOM 1880 C CA . CYS A 1 237 ? 16.984 5.532 -9.681 1.00 73.00 237 CYS A CA 1
ATOM 1881 C C . CYS A 1 237 ? 15.884 5.503 -10.739 1.00 73.00 237 CYS A C 1
ATOM 1883 O O . CYS A 1 237 ? 14.871 4.814 -10.603 1.00 73.00 237 CYS A 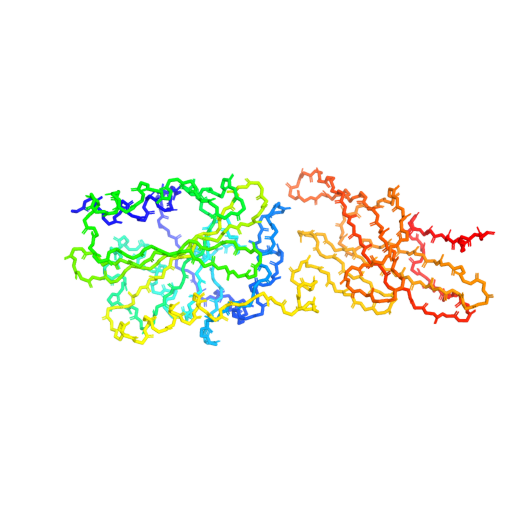O 1
ATOM 1885 N N . LYS A 1 238 ? 16.105 6.216 -11.842 1.00 82.50 238 LYS A N 1
ATOM 1886 C CA . LYS A 1 238 ? 15.269 6.137 -13.039 1.00 82.50 238 LYS A CA 1
ATOM 1887 C C . LYS A 1 238 ? 16.102 5.647 -14.205 1.00 82.50 238 LYS A C 1
ATOM 1889 O O . LYS A 1 238 ? 17.178 6.176 -14.469 1.00 82.50 238 LYS A O 1
ATOM 1894 N N . ILE A 1 239 ? 15.589 4.657 -14.920 1.00 83.50 239 ILE A N 1
ATOM 1895 C CA . ILE A 1 239 ? 16.241 4.066 -16.086 1.00 83.50 239 ILE A CA 1
ATOM 1896 C C . ILE A 1 239 ? 15.271 4.135 -17.248 1.00 83.50 239 ILE A C 1
ATOM 1898 O O . ILE A 1 239 ? 14.133 3.686 -17.146 1.00 83.50 239 ILE A O 1
ATOM 1902 N N . LYS A 1 240 ? 15.726 4.678 -18.372 1.00 87.44 240 LYS A N 1
ATOM 1903 C CA . LYS A 1 240 ? 14.983 4.674 -19.623 1.00 87.44 240 LYS A CA 1
ATOM 1904 C C . LYS A 1 240 ? 15.599 3.677 -20.579 1.00 87.44 240 LYS A C 1
ATOM 1906 O O . LYS A 1 240 ? 16.793 3.723 -20.854 1.00 87.44 240 LYS A O 1
ATOM 1911 N N . THR A 1 241 ? 14.766 2.822 -21.140 1.00 86.44 241 THR A N 1
ATOM 1912 C CA . THR A 1 241 ? 15.135 1.964 -22.255 1.00 86.44 241 THR A CA 1
ATOM 1913 C C . THR A 1 241 ? 14.419 2.426 -23.509 1.00 86.44 241 THR A C 1
ATOM 1915 O O . THR A 1 241 ? 13.250 2.809 -23.474 1.00 86.44 241 THR A O 1
ATOM 1918 N N . LEU A 1 242 ? 15.140 2.426 -24.623 1.00 88.00 242 LEU A N 1
ATOM 1919 C CA . LEU A 1 242 ? 14.590 2.651 -25.950 1.00 88.00 242 LEU A CA 1
ATOM 1920 C C . LEU A 1 242 ? 14.814 1.394 -26.776 1.00 88.00 242 LEU A C 1
ATOM 1922 O O . LEU A 1 242 ? 15.917 0.844 -26.782 1.00 88.00 242 LEU A O 1
ATOM 1926 N N . SER A 1 243 ? 13.777 0.948 -27.477 1.00 87.94 243 SER A N 1
ATOM 1927 C CA . SER A 1 243 ? 13.842 -0.256 -28.300 1.00 87.94 243 SER A CA 1
ATOM 1928 C C . SER A 1 243 ? 13.238 -0.033 -29.678 1.00 87.94 243 SER A C 1
ATOM 1930 O O . SER A 1 243 ? 12.124 0.467 -29.841 1.00 87.94 243 SER A O 1
ATOM 1932 N N . GLU A 1 244 ? 13.985 -0.436 -30.696 1.00 89.25 244 GLU A N 1
ATOM 1933 C CA . GLU A 1 244 ? 13.571 -0.358 -32.089 1.00 89.25 244 GLU A CA 1
ATOM 1934 C C . GLU A 1 244 ? 13.793 -1.695 -32.779 1.00 89.25 244 GLU A C 1
ATOM 1936 O O . GLU A 1 244 ? 14.765 -2.395 -32.495 1.00 89.25 244 GLU A O 1
ATOM 1941 N N . ARG A 1 245 ? 12.909 -2.028 -33.719 1.00 88.44 245 ARG A N 1
ATOM 1942 C CA . ARG A 1 245 ? 13.039 -3.182 -34.605 1.00 88.44 245 ARG A CA 1
ATOM 1943 C C . ARG A 1 245 ? 13.014 -2.712 -36.047 1.00 88.44 245 ARG A C 1
ATOM 1945 O O . ARG A 1 245 ? 12.054 -2.074 -36.482 1.00 88.44 245 ARG A O 1
ATOM 1952 N N . LYS A 1 246 ? 14.055 -3.049 -36.794 1.00 90.44 246 LYS A N 1
ATOM 1953 C CA . LYS A 1 246 ? 14.149 -2.742 -38.213 1.00 90.44 246 LYS A CA 1
ATOM 1954 C C . LYS A 1 246 ? 13.238 -3.681 -39.004 1.00 90.44 246 LYS A C 1
ATOM 1956 O O . LYS A 1 246 ? 13.318 -4.898 -38.866 1.00 90.44 246 LYS A O 1
ATOM 1961 N N . LYS A 1 247 ? 12.351 -3.126 -39.835 1.00 90.44 247 LYS A N 1
ATOM 1962 C CA . LYS A 1 247 ? 11.374 -3.920 -40.606 1.00 90.44 247 LYS A CA 1
ATOM 1963 C C . LYS A 1 247 ? 12.021 -4.805 -41.672 1.00 90.44 247 LYS A C 1
ATOM 1965 O O . LYS A 1 247 ? 11.464 -5.845 -41.996 1.00 90.44 247 LYS A O 1
ATOM 1970 N N . SER A 1 248 ? 13.157 -4.385 -42.233 1.00 91.19 248 SER A N 1
ATOM 1971 C CA . SER A 1 248 ? 13.779 -5.070 -43.373 1.00 91.19 248 SER A CA 1
ATOM 1972 C C . SER A 1 248 ? 14.365 -6.433 -43.020 1.00 91.19 248 SER A C 1
ATOM 1974 O O . SER A 1 248 ? 14.345 -7.337 -43.845 1.00 91.19 248 SER A O 1
ATOM 1976 N N . ASP A 1 249 ? 14.935 -6.560 -41.824 1.00 89.31 249 ASP A N 1
ATOM 1977 C CA . ASP A 1 249 ? 15.701 -7.733 -41.400 1.00 89.31 249 ASP A CA 1
ATOM 1978 C C . ASP A 1 249 ? 15.329 -8.203 -39.987 1.00 89.31 249 ASP A C 1
ATOM 1980 O O . ASP A 1 249 ? 15.918 -9.152 -39.488 1.00 89.31 249 ASP A O 1
ATOM 1984 N N . GLY A 1 250 ? 14.376 -7.545 -39.320 1.00 83.94 250 GLY A N 1
ATOM 1985 C CA . GLY A 1 250 ? 13.966 -7.876 -37.958 1.00 83.94 250 GLY A CA 1
ATOM 1986 C C . GLY A 1 250 ? 15.027 -7.594 -36.892 1.00 83.94 250 GLY A C 1
ATOM 1987 O O . GLY A 1 250 ? 14.800 -7.938 -35.730 1.00 83.94 250 GLY A O 1
ATOM 1988 N N . THR A 1 251 ? 16.163 -6.978 -37.243 1.00 85.56 251 THR A N 1
ATOM 1989 C CA . THR A 1 251 ? 17.221 -6.640 -36.285 1.00 85.56 251 THR A CA 1
ATOM 1990 C C . THR A 1 251 ? 16.664 -5.673 -35.248 1.00 85.56 251 THR A C 1
ATOM 1992 O O . THR A 1 251 ? 15.982 -4.702 -35.583 1.00 85.56 251 THR A O 1
ATOM 1995 N N . MET A 1 252 ? 16.965 -5.919 -33.977 1.00 83.50 252 MET A N 1
ATOM 1996 C CA . MET A 1 252 ? 16.556 -5.052 -32.880 1.00 83.50 252 MET A CA 1
ATOM 1997 C C . MET A 1 252 ? 17.736 -4.279 -32.314 1.00 83.50 252 MET A C 1
ATOM 1999 O O . MET A 1 252 ? 18.843 -4.799 -32.193 1.00 83.50 252 MET A O 1
ATOM 2003 N N . ARG A 1 253 ? 17.474 -3.039 -31.917 1.00 86.12 253 ARG A N 1
ATOM 2004 C CA . ARG A 1 253 ? 18.407 -2.190 -31.185 1.00 86.12 253 ARG A CA 1
ATOM 2005 C C . ARG A 1 253 ? 17.773 -1.813 -29.862 1.00 86.12 253 ARG A C 1
ATOM 2007 O O . ARG A 1 253 ? 16.651 -1.311 -29.836 1.00 86.12 253 ARG A O 1
ATOM 2014 N N . LEU A 1 254 ? 18.514 -2.041 -28.789 1.00 84.00 254 LEU A N 1
ATOM 2015 C CA . LEU A 1 254 ? 18.158 -1.652 -27.439 1.00 84.00 254 LEU A CA 1
ATOM 2016 C C . LEU A 1 254 ? 19.189 -0.650 -26.927 1.00 84.00 254 LEU A C 1
ATOM 2018 O O . LEU A 1 254 ? 20.393 -0.827 -27.112 1.00 84.00 254 LEU A O 1
ATOM 2022 N N . MET A 1 255 ? 18.706 0.397 -26.274 1.00 84.31 255 MET A N 1
ATOM 2023 C CA . MET A 1 255 ? 19.531 1.428 -25.659 1.00 84.31 255 MET A CA 1
ATOM 2024 C C . MET A 1 255 ? 19.049 1.651 -24.236 1.00 84.31 255 MET A C 1
ATOM 2026 O O . MET A 1 255 ? 17.842 1.742 -24.012 1.00 84.31 255 MET A O 1
ATOM 2030 N N . VAL A 1 256 ? 19.981 1.726 -23.289 1.00 83.94 256 VAL A N 1
ATOM 2031 C CA . VAL A 1 256 ? 19.681 1.864 -21.861 1.00 83.94 256 VAL A CA 1
ATOM 2032 C C . VAL A 1 256 ? 20.358 3.119 -21.327 1.00 83.94 256 VAL A C 1
ATOM 2034 O O . VAL A 1 256 ? 21.567 3.291 -21.470 1.00 83.94 256 VAL A O 1
ATOM 2037 N N . PHE A 1 257 ? 19.567 3.991 -20.706 1.00 83.50 257 PHE A N 1
ATOM 2038 C CA . PHE A 1 257 ? 19.997 5.287 -20.202 1.00 83.50 257 PHE A CA 1
ATOM 2039 C C . PHE A 1 257 ? 19.640 5.413 -18.719 1.00 83.50 257 PHE A C 1
ATOM 2041 O O . PHE A 1 257 ? 18.452 5.351 -18.386 1.00 83.50 257 PHE A O 1
ATOM 2048 N N . PRO A 1 258 ? 20.612 5.630 -17.819 1.00 83.69 258 PRO A N 1
ATOM 2049 C CA . PRO A 1 258 ? 20.291 6.181 -16.512 1.00 83.69 258 PRO A CA 1
ATOM 2050 C C . PRO A 1 258 ? 19.754 7.608 -16.699 1.00 83.69 258 PRO A C 1
ATOM 2052 O O . PRO A 1 258 ? 20.310 8.398 -17.459 1.00 83.69 258 PRO A O 1
ATOM 2055 N N . LEU A 1 259 ? 18.643 7.925 -16.040 1.00 82.88 259 LEU A N 1
ATOM 2056 C CA . LEU A 1 259 ? 18.062 9.270 -16.000 1.00 82.88 259 LEU A CA 1
ATOM 2057 C C . LEU A 1 259 ? 18.391 10.013 -14.697 1.00 82.88 259 LEU A C 1
ATOM 2059 O O . LEU A 1 259 ? 18.203 11.225 -14.640 1.00 82.88 259 LEU A O 1
ATOM 2063 N N . THR A 1 260 ? 18.850 9.305 -13.661 1.00 76.25 260 THR A N 1
ATOM 2064 C CA . THR A 1 260 ? 19.310 9.896 -12.396 1.00 76.25 260 THR A CA 1
ATOM 2065 C C . THR A 1 260 ? 20.837 10.026 -12.403 1.00 76.25 260 THR A C 1
ATOM 2067 O O . THR A 1 260 ? 21.537 9.131 -12.883 1.00 76.25 260 THR A O 1
ATOM 2070 N N . GLU A 1 261 ? 21.361 11.129 -11.862 1.00 67.88 261 GLU A N 1
ATOM 2071 C CA . GLU A 1 261 ? 22.802 11.325 -11.652 1.00 67.88 261 GLU A CA 1
ATOM 2072 C C . GLU A 1 261 ? 23.378 10.242 -10.709 1.00 67.88 261 GLU A C 1
ATOM 2074 O O . GLU A 1 261 ? 22.657 9.683 -9.886 1.00 67.88 261 GLU A O 1
ATOM 2079 N N . LEU A 1 262 ? 24.669 9.908 -10.844 1.00 62.56 262 LEU A N 1
ATOM 2080 C CA . LEU A 1 262 ? 25.374 8.894 -10.026 1.00 62.56 262 LEU A CA 1
ATOM 2081 C C . LEU A 1 262 ? 24.836 7.450 -10.127 1.00 62.56 262 LEU A C 1
ATOM 2083 O O . LEU A 1 262 ? 25.159 6.606 -9.292 1.00 62.56 262 LEU A O 1
ATOM 2087 N N . THR A 1 263 ? 24.049 7.151 -11.162 1.00 68.44 263 THR A N 1
ATOM 2088 C CA . THR A 1 263 ? 23.615 5.788 -11.491 1.00 68.44 263 THR A CA 1
ATOM 2089 C C . THR A 1 263 ? 24.426 5.266 -12.671 1.00 68.44 263 THR A C 1
ATOM 2091 O O . THR A 1 263 ? 24.359 5.823 -13.768 1.00 68.44 263 THR A O 1
ATOM 2094 N N . SER A 1 264 ? 25.168 4.179 -12.473 1.00 76.50 264 SER A N 1
ATOM 2095 C CA . SER A 1 264 ? 25.743 3.405 -13.570 1.00 76.50 264 SER A CA 1
ATOM 2096 C C . SER A 1 264 ? 24.889 2.168 -13.825 1.00 76.50 264 SER A C 1
ATOM 2098 O O . SER A 1 264 ? 24.311 1.576 -12.915 1.00 76.50 264 SER A O 1
ATOM 2100 N N . VAL A 1 265 ? 24.752 1.808 -15.095 1.00 74.88 265 VAL A N 1
ATOM 2101 C CA . VAL A 1 265 ? 23.934 0.673 -15.516 1.00 74.88 265 VAL A CA 1
ATOM 2102 C C . VAL A 1 265 ? 24.787 -0.179 -16.427 1.00 74.88 265 VAL A C 1
ATOM 2104 O O . VAL A 1 265 ? 25.436 0.349 -17.325 1.00 74.88 265 VAL A O 1
ATOM 2107 N N . THR A 1 266 ? 24.771 -1.487 -16.217 1.00 79.31 266 THR A N 1
ATOM 2108 C CA . THR A 1 266 ? 25.383 -2.454 -17.130 1.00 79.31 266 THR A CA 1
ATOM 2109 C C . THR A 1 266 ? 24.356 -3.505 -17.510 1.00 79.31 266 THR A C 1
ATOM 2111 O O . THR A 1 266 ? 23.527 -3.902 -16.695 1.00 79.31 266 THR A O 1
ATOM 2114 N N . ILE A 1 267 ? 24.374 -3.933 -18.769 1.00 80.50 267 ILE A N 1
ATOM 2115 C CA . ILE A 1 267 ? 23.471 -4.978 -19.254 1.00 80.50 267 ILE A CA 1
ATOM 2116 C C . ILE A 1 267 ? 24.122 -6.329 -18.963 1.00 80.50 267 ILE A C 1
ATOM 2118 O O . ILE A 1 267 ? 25.203 -6.610 -19.478 1.00 80.50 267 ILE A O 1
ATOM 2122 N N . SER A 1 268 ? 23.472 -7.161 -18.151 1.00 79.31 268 SER A N 1
ATOM 2123 C CA . SER A 1 268 ? 23.966 -8.495 -17.802 1.00 79.31 268 SER A CA 1
ATOM 2124 C C . SER A 1 268 ? 23.467 -9.564 -18.770 1.00 79.31 268 SER A C 1
ATOM 2126 O O . SER A 1 268 ? 24.246 -10.410 -19.209 1.00 79.31 268 SER A O 1
ATOM 2128 N N . SER A 1 269 ? 22.195 -9.508 -19.165 1.00 79.56 269 SER A N 1
ATOM 2129 C CA . SER A 1 269 ? 21.643 -10.385 -20.198 1.00 79.56 269 SER A CA 1
ATOM 2130 C C . SER A 1 269 ? 20.448 -9.756 -20.908 1.00 79.56 269 SER A C 1
ATOM 2132 O O . SER A 1 269 ? 19.832 -8.796 -20.439 1.00 79.56 269 SER A O 1
ATOM 2134 N N . ILE A 1 270 ? 20.131 -10.307 -22.078 1.00 78.81 270 ILE A N 1
ATOM 2135 C CA . ILE A 1 270 ? 18.943 -9.940 -22.835 1.00 78.81 270 ILE A CA 1
ATOM 2136 C C . ILE A 1 270 ? 18.245 -11.210 -23.291 1.00 78.81 270 ILE A C 1
ATOM 2138 O O . ILE A 1 270 ? 18.852 -12.066 -23.932 1.00 78.81 270 ILE A O 1
ATOM 2142 N N . GLU A 1 271 ? 16.955 -11.301 -22.997 1.00 80.75 271 GLU A N 1
ATOM 2143 C CA . GLU A 1 271 ? 16.132 -12.453 -23.321 1.00 80.75 271 GLU A CA 1
ATOM 2144 C C . GLU A 1 271 ? 14.900 -12.010 -24.102 1.00 80.75 271 GLU A C 1
ATOM 2146 O O . GLU A 1 271 ? 14.181 -11.079 -23.724 1.00 80.75 271 GLU A O 1
ATOM 2151 N N . LYS A 1 272 ? 14.631 -12.699 -25.210 1.00 74.94 272 LYS A N 1
ATOM 2152 C CA . LYS A 1 272 ? 13.331 -12.589 -25.868 1.00 74.94 272 LYS A CA 1
ATOM 2153 C C . LYS A 1 272 ? 12.292 -13.233 -24.970 1.00 74.94 272 LYS A C 1
ATOM 2155 O O . LYS A 1 272 ? 12.485 -14.347 -24.491 1.00 74.94 272 LYS A O 1
ATOM 2160 N N . CYS A 1 273 ? 11.177 -12.553 -24.776 1.00 71.44 273 CYS A N 1
ATOM 2161 C CA . CYS A 1 273 ? 10.075 -13.113 -24.024 1.00 71.44 273 CYS A CA 1
ATOM 2162 C C . CYS A 1 273 ? 8.744 -12.661 -24.608 1.00 71.44 273 CYS A C 1
ATOM 2164 O O . CYS A 1 273 ? 8.612 -11.593 -25.204 1.00 71.44 273 CYS A O 1
ATOM 2166 N N . PHE A 1 274 ? 7.733 -13.473 -24.361 1.00 66.12 274 PHE A N 1
ATOM 2167 C CA . PHE A 1 274 ? 6.378 -12.970 -24.298 1.00 66.12 274 PHE A CA 1
ATOM 2168 C C . PHE A 1 274 ? 6.179 -12.582 -22.848 1.00 66.12 274 PHE A C 1
ATOM 2170 O O . PHE A 1 274 ? 6.408 -13.391 -21.943 1.00 66.12 274 PHE A O 1
ATOM 2177 N N . THR A 1 275 ? 5.875 -11.315 -22.609 1.00 61.81 275 THR A N 1
ATOM 2178 C CA . THR A 1 275 ? 5.477 -10.949 -21.259 1.00 61.81 275 THR A CA 1
ATOM 2179 C C . THR A 1 275 ? 4.024 -11.308 -21.079 1.00 61.81 275 THR A C 1
ATOM 2181 O O . THR A 1 275 ? 3.229 -11.230 -22.011 1.00 61.81 275 THR A O 1
ATOM 2184 N N . GLU A 1 276 ? 3.642 -11.570 -19.836 1.00 54.16 276 GLU A N 1
ATOM 2185 C CA . GLU A 1 276 ? 2.233 -11.558 -19.469 1.00 54.16 276 GLU A CA 1
ATOM 2186 C C . GLU A 1 276 ? 1.595 -10.186 -19.700 1.00 54.16 276 GLU A C 1
ATOM 2188 O O . GLU A 1 276 ? 0.422 -10.059 -19.402 1.00 54.16 276 GLU A O 1
ATOM 2193 N N . PHE A 1 277 ? 2.334 -9.167 -20.173 1.00 54.72 277 PHE A N 1
ATOM 2194 C CA . PHE A 1 277 ? 1.928 -7.775 -20.354 1.00 54.72 277 PHE A CA 1
ATOM 2195 C C . PHE A 1 277 ? 1.691 -7.370 -21.813 1.00 54.72 277 PHE A C 1
ATOM 2197 O O . PHE A 1 277 ? 1.095 -6.317 -22.043 1.00 54.72 277 PHE A O 1
ATOM 2204 N N . SER A 1 278 ? 2.040 -8.212 -22.785 1.00 60.72 278 SER A N 1
ATOM 2205 C CA . SER A 1 278 ? 1.896 -7.911 -24.207 1.00 60.72 278 SER A CA 1
ATOM 2206 C C . SER A 1 278 ? 1.806 -9.194 -25.029 1.00 60.72 278 SER A C 1
ATOM 2208 O O . SER A 1 278 ? 2.628 -10.091 -24.860 1.00 60.72 278 SER A O 1
ATOM 2210 N N . ASP A 1 279 ? 0.853 -9.239 -25.963 1.00 64.56 279 ASP A N 1
ATOM 2211 C CA . ASP A 1 279 ? 0.783 -10.293 -26.986 1.00 64.56 279 ASP A CA 1
ATOM 2212 C C . ASP A 1 279 ? 1.848 -10.081 -28.088 1.00 64.56 279 ASP A C 1
ATOM 2214 O O . ASP A 1 279 ? 2.124 -10.977 -28.885 1.00 64.56 279 ASP A O 1
ATOM 2218 N N . GLU A 1 280 ? 2.462 -8.890 -28.140 1.00 69.81 280 GLU A N 1
ATOM 2219 C CA . GLU A 1 280 ? 3.623 -8.596 -28.984 1.00 69.81 280 GLU A CA 1
ATOM 2220 C C . GLU A 1 280 ? 4.919 -9.083 -28.309 1.00 69.81 280 GLU A C 1
ATOM 2222 O O . GLU A 1 280 ? 5.071 -8.978 -27.090 1.00 69.81 280 GLU A O 1
ATOM 2227 N N . GLU A 1 281 ? 5.871 -9.567 -29.114 1.00 69.62 281 GLU A N 1
ATOM 2228 C CA . GLU A 1 281 ? 7.204 -9.987 -28.662 1.00 69.62 281 GLU A CA 1
ATOM 2229 C C . GLU A 1 281 ? 7.911 -8.845 -27.914 1.00 69.62 281 GLU A C 1
ATOM 2231 O O . GLU A 1 281 ? 8.150 -7.766 -28.465 1.00 69.62 281 GLU A O 1
ATOM 2236 N N . CYS A 1 282 ? 8.288 -9.108 -26.666 1.00 76.06 282 CYS A N 1
ATOM 2237 C CA . CYS A 1 282 ? 9.014 -8.184 -25.813 1.00 76.06 282 CYS A CA 1
ATOM 2238 C C . CYS A 1 282 ? 10.444 -8.663 -25.573 1.00 76.06 282 CYS A C 1
ATOM 2240 O O . CYS A 1 282 ? 10.825 -9.809 -25.825 1.00 76.06 282 CYS A O 1
ATOM 2242 N N . VAL A 1 283 ? 11.242 -7.766 -25.012 1.00 77.44 283 VAL A N 1
ATOM 2243 C CA . VAL A 1 283 ? 12.597 -8.074 -24.571 1.00 77.44 283 VAL A CA 1
ATOM 2244 C C . VAL A 1 283 ? 12.688 -7.845 -23.075 1.00 77.44 283 VAL A C 1
ATOM 2246 O O . VAL A 1 283 ? 12.386 -6.744 -22.622 1.00 77.44 283 VAL A O 1
ATOM 2249 N N . LYS A 1 284 ? 13.114 -8.865 -22.330 1.00 81.94 284 LYS A N 1
ATOM 2250 C CA . LYS A 1 284 ? 13.564 -8.731 -20.945 1.00 81.94 284 LYS A CA 1
ATOM 2251 C C . LYS A 1 284 ? 15.039 -8.384 -20.953 1.00 81.94 284 LYS A C 1
ATOM 2253 O O . LYS A 1 284 ? 15.848 -9.079 -21.563 1.00 81.94 284 LYS A O 1
ATOM 2258 N N . VAL A 1 285 ? 15.375 -7.295 -20.287 1.00 77.06 285 VAL A N 1
ATOM 2259 C CA . VAL A 1 285 ? 16.739 -6.791 -20.186 1.00 77.06 285 VAL A CA 1
ATOM 2260 C C . VAL A 1 285 ? 17.131 -6.873 -18.729 1.00 77.06 285 VAL A C 1
ATOM 2262 O O . VAL A 1 285 ? 16.566 -6.147 -17.914 1.00 77.06 285 VAL A O 1
ATOM 2265 N N . HIS A 1 286 ? 18.069 -7.756 -18.413 1.00 79.44 286 HIS A N 1
ATOM 2266 C CA . HIS A 1 286 ? 18.649 -7.827 -17.085 1.00 79.44 286 HIS A CA 1
ATOM 2267 C C . HIS A 1 286 ? 19.733 -6.761 -16.987 1.00 79.44 286 HIS A C 1
ATOM 2269 O O . HIS A 1 286 ? 20.650 -6.696 -17.812 1.00 79.44 286 HIS A O 1
ATOM 2275 N N . LEU A 1 287 ? 19.581 -5.884 -16.006 1.00 79.06 287 LEU A N 1
ATOM 2276 C CA . LEU A 1 287 ? 20.473 -4.768 -15.759 1.00 79.06 287 LEU A CA 1
ATOM 2277 C C . LEU A 1 287 ? 21.050 -4.904 -14.362 1.00 79.06 287 LEU A C 1
ATOM 2279 O O . LEU A 1 287 ? 20.288 -5.089 -13.414 1.00 79.06 287 LEU A O 1
ATOM 2283 N N . ASN A 1 288 ? 22.358 -4.715 -14.242 1.00 78.62 288 ASN A N 1
ATOM 2284 C CA . ASN A 1 288 ? 22.993 -4.472 -12.958 1.00 78.62 288 ASN A CA 1
ATOM 2285 C C . ASN A 1 288 ? 23.098 -2.957 -12.806 1.00 7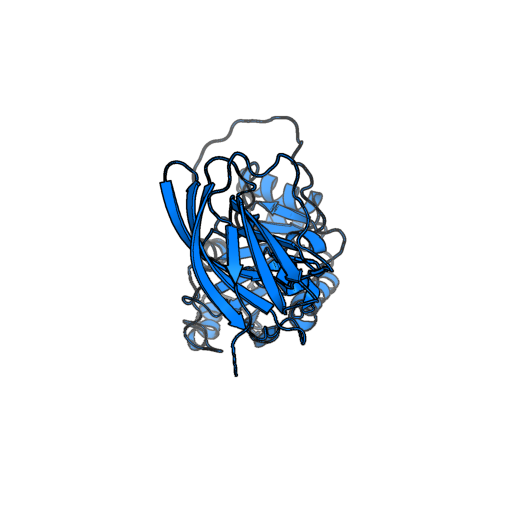8.62 288 ASN A C 1
ATOM 2287 O O . ASN A 1 288 ? 23.789 -2.283 -13.580 1.00 78.62 288 ASN A O 1
ATOM 2291 N N . VAL A 1 289 ? 22.361 -2.428 -11.840 1.00 74.56 289 VAL A N 1
ATOM 2292 C CA . VAL A 1 289 ? 22.315 -1.001 -11.529 1.00 74.56 289 VAL A CA 1
ATOM 2293 C C . VAL A 1 289 ? 23.191 -0.775 -10.318 1.00 74.56 289 VAL A C 1
ATOM 2295 O O . VAL A 1 289 ? 22.900 -1.352 -9.277 1.00 74.56 289 VAL A O 1
ATOM 2298 N N . ASP A 1 290 ? 24.238 0.032 -10.460 1.00 76.19 290 ASP A N 1
ATOM 2299 C CA . ASP A 1 290 ? 25.053 0.505 -9.343 1.00 76.19 290 ASP A CA 1
ATOM 2300 C C . ASP A 1 290 ? 24.752 1.987 -9.126 1.00 76.19 290 ASP A C 1
ATOM 2302 O O . ASP A 1 290 ? 25.017 2.829 -9.993 1.00 76.19 290 ASP A O 1
ATOM 2306 N N . SER A 1 291 ? 24.134 2.286 -7.990 1.00 70.19 291 SER A N 1
ATOM 2307 C CA . SER A 1 291 ? 23.747 3.638 -7.606 1.00 70.19 291 SER A CA 1
ATOM 2308 C C . SER A 1 291 ? 24.340 4.008 -6.260 1.00 70.19 291 SER A C 1
ATOM 2310 O O . SER A 1 291 ? 24.233 3.230 -5.308 1.00 70.19 291 SER A O 1
ATOM 2312 N N . GLN A 1 292 ? 24.855 5.233 -6.154 1.00 66.62 292 GLN A N 1
ATOM 2313 C CA . GLN A 1 292 ? 25.098 5.852 -4.856 1.00 66.62 292 GLN A CA 1
ATOM 2314 C C . GLN A 1 292 ? 23.798 6.450 -4.325 1.00 66.62 292 GLN A C 1
ATOM 2316 O O . GLN A 1 292 ? 23.400 7.550 -4.702 1.00 66.62 292 GLN A O 1
ATOM 2321 N N . ALA A 1 293 ? 23.135 5.705 -3.447 1.00 58.38 293 ALA A N 1
ATOM 2322 C CA . ALA A 1 293 ? 22.010 6.193 -2.662 1.00 58.38 293 ALA A CA 1
ATOM 2323 C C . ALA A 1 293 ? 22.484 6.347 -1.213 1.00 58.38 293 ALA A C 1
ATOM 2325 O O . ALA A 1 293 ? 23.002 5.396 -0.629 1.00 58.38 293 ALA A O 1
ATOM 2326 N N . ASP A 1 294 ? 22.372 7.554 -0.657 1.00 53.34 294 ASP A N 1
ATOM 2327 C CA . ASP A 1 294 ? 22.640 7.837 0.762 1.00 53.34 294 ASP A CA 1
ATOM 2328 C C . ASP A 1 294 ? 24.025 7.382 1.268 1.00 53.34 294 ASP A C 1
ATOM 2330 O O . ASP A 1 294 ? 24.194 6.974 2.415 1.00 53.34 294 ASP A O 1
ATOM 2334 N N . GLY A 1 295 ? 25.044 7.443 0.401 1.00 52.31 295 GLY A N 1
ATOM 2335 C CA . GLY A 1 295 ? 26.421 7.056 0.731 1.00 52.31 295 GLY A CA 1
ATOM 2336 C C . GLY A 1 295 ? 26.717 5.552 0.658 1.00 52.31 295 GLY A C 1
ATOM 2337 O O . GLY A 1 295 ? 27.828 5.144 0.998 1.00 52.31 295 GLY A O 1
ATOM 2338 N N . TYR A 1 296 ? 25.774 4.735 0.180 1.00 42.78 296 TYR A N 1
ATOM 2339 C CA . TYR A 1 296 ? 25.956 3.301 -0.047 1.00 42.78 296 TYR A CA 1
ATOM 2340 C C . TYR A 1 296 ? 25.888 2.968 -1.540 1.00 42.78 296 TYR A C 1
ATOM 2342 O O . TYR A 1 296 ? 2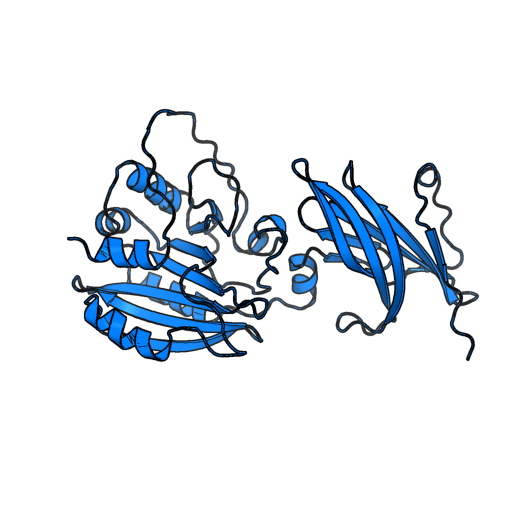5.037 3.484 -2.263 1.00 42.78 296 TYR A O 1
ATOM 2350 N N . ASN A 1 297 ? 26.760 2.062 -1.990 1.00 55.62 297 ASN A N 1
ATOM 2351 C CA . ASN A 1 297 ? 26.633 1.456 -3.313 1.00 55.62 297 ASN A CA 1
ATOM 2352 C C . ASN A 1 297 ? 25.566 0.366 -3.240 1.00 55.62 297 ASN A C 1
ATOM 2354 O O . ASN A 1 297 ? 25.713 -0.616 -2.504 1.00 55.62 297 ASN A O 1
ATOM 2358 N N . VAL A 1 298 ? 24.496 0.541 -4.003 1.00 54.91 298 VAL A N 1
ATOM 2359 C CA . VAL A 1 298 ? 23.439 -0.456 -4.141 1.00 54.91 298 VAL A CA 1
ATOM 2360 C C . VAL A 1 298 ? 23.577 -1.085 -5.516 1.00 54.91 298 VAL A C 1
ATOM 2362 O O . VAL A 1 298 ? 23.380 -0.402 -6.514 1.00 54.91 298 VAL A O 1
ATOM 2365 N N . VAL A 1 299 ? 23.889 -2.385 -5.554 1.00 59.19 299 VAL A N 1
ATOM 2366 C CA . VAL A 1 299 ? 23.842 -3.190 -6.780 1.00 59.19 299 VAL A CA 1
ATOM 2367 C C . VAL A 1 299 ? 22.505 -3.914 -6.822 1.00 59.19 299 VAL A C 1
ATOM 2369 O O . VAL A 1 299 ? 22.218 -4.720 -5.936 1.00 59.19 299 VAL A O 1
ATOM 2372 N N . THR A 1 300 ? 21.686 -3.621 -7.830 1.00 61.91 300 THR A N 1
ATOM 2373 C CA . THR A 1 300 ? 20.397 -4.299 -8.022 1.00 61.91 300 THR A CA 1
ATOM 2374 C C . THR A 1 300 ? 20.293 -4.897 -9.412 1.00 61.91 300 THR A C 1
ATOM 2376 O O . THR A 1 300 ? 20.492 -4.197 -10.407 1.00 61.91 300 THR A O 1
ATOM 2379 N N . ASP A 1 301 ? 19.909 -6.171 -9.460 1.00 58.19 301 ASP A N 1
ATOM 2380 C CA . ASP A 1 301 ? 19.464 -6.830 -10.680 1.00 58.19 301 ASP A CA 1
ATOM 2381 C C . ASP A 1 301 ? 18.014 -6.423 -10.942 1.00 58.19 301 ASP A C 1
ATOM 2383 O O . ASP A 1 301 ? 17.119 -6.692 -10.137 1.00 58.19 301 ASP A O 1
ATOM 2387 N N . CYS A 1 302 ? 17.761 -5.768 -12.069 1.00 64.88 302 CYS A N 1
ATOM 2388 C CA . CYS A 1 302 ? 16.405 -5.415 -12.480 1.00 64.88 302 CYS A CA 1
ATOM 2389 C C . CYS A 1 302 ? 16.119 -5.880 -13.902 1.00 64.88 302 CYS A C 1
ATOM 2391 O O . CYS A 1 302 ? 17.024 -6.043 -14.720 1.00 64.88 302 CYS A O 1
ATOM 2393 N N . VAL A 1 303 ? 14.838 -6.122 -14.182 1.00 64.62 303 VAL A N 1
ATOM 2394 C CA . VAL A 1 303 ? 14.372 -6.622 -15.473 1.00 64.62 303 VAL A CA 1
ATOM 2395 C C . VAL A 1 303 ? 13.504 -5.561 -16.123 1.00 64.62 303 VAL A C 1
ATOM 2397 O O . VAL A 1 303 ? 12.369 -5.347 -15.708 1.00 64.62 303 VAL A O 1
ATOM 2400 N N . VAL A 1 304 ? 14.006 -4.921 -17.176 1.00 69.44 304 VAL A N 1
ATOM 2401 C CA . VAL A 1 304 ? 13.198 -3.982 -17.962 1.00 69.44 304 VAL A CA 1
ATOM 2402 C C . VAL A 1 304 ? 12.574 -4.714 -19.137 1.00 69.44 304 VAL A C 1
ATOM 2404 O O . VAL A 1 304 ? 13.265 -5.386 -19.900 1.00 69.44 304 VAL A O 1
ATOM 2407 N N . THR A 1 305 ? 11.259 -4.574 -19.285 1.00 69.81 305 THR A N 1
ATOM 2408 C CA . THR A 1 305 ? 10.547 -5.040 -20.476 1.00 69.81 305 THR A CA 1
ATOM 2409 C C . THR A 1 305 ? 10.516 -3.921 -21.503 1.00 69.81 305 THR A C 1
ATOM 2411 O O . THR A 1 305 ? 9.995 -2.854 -21.206 1.00 69.81 305 THR A O 1
ATOM 2414 N N . ALA A 1 306 ? 11.017 -4.168 -22.711 1.00 71.31 306 ALA A N 1
ATOM 2415 C CA . ALA A 1 306 ? 10.942 -3.216 -23.813 1.00 71.31 306 ALA A CA 1
ATOM 2416 C C . ALA A 1 306 ? 10.025 -3.749 -24.929 1.00 71.31 306 ALA A C 1
ATOM 2418 O O . ALA A 1 306 ? 10.233 -4.863 -25.423 1.00 71.31 306 ALA A O 1
ATOM 2419 N N . ASN A 1 307 ? 9.018 -2.960 -25.325 1.00 78.81 307 ASN A N 1
ATOM 2420 C CA . ASN A 1 307 ? 8.189 -3.238 -26.503 1.00 78.81 307 ASN A CA 1
ATOM 2421 C C . ASN A 1 307 ? 8.754 -2.469 -27.712 1.00 78.81 307 ASN A C 1
ATOM 2423 O O . ASN A 1 307 ? 8.605 -1.247 -27.754 1.00 78.81 307 ASN A O 1
ATOM 2427 N N . PRO A 1 308 ? 9.402 -3.129 -28.687 1.00 80.94 308 PRO A N 1
ATOM 2428 C CA . PRO A 1 308 ? 10.099 -2.437 -29.761 1.00 80.94 308 PRO A CA 1
ATOM 2429 C C . PRO A 1 308 ? 9.156 -1.703 -30.718 1.00 80.94 308 PRO A C 1
ATOM 2431 O O . PRO A 1 308 ? 8.150 -2.225 -31.202 1.00 80.94 308 PRO A O 1
ATOM 2434 N N . LYS A 1 309 ? 9.544 -0.481 -31.090 1.00 87.31 309 LYS A N 1
ATOM 2435 C CA . LYS A 1 309 ? 8.905 0.248 -32.188 1.00 87.31 309 LYS A CA 1
ATOM 2436 C C . LYS A 1 309 ? 9.452 -0.241 -33.530 1.00 87.31 309 LYS A C 1
ATOM 2438 O O . LYS A 1 309 ? 10.660 -0.228 -33.754 1.00 87.31 309 LYS A O 1
ATOM 2443 N N . ASN A 1 310 ? 8.563 -0.622 -34.447 1.00 87.44 310 ASN A N 1
ATOM 2444 C CA . ASN A 1 310 ? 8.952 -0.990 -35.810 1.00 87.44 310 ASN A CA 1
ATOM 2445 C C . ASN A 1 310 ? 9.339 0.255 -36.620 1.00 87.44 310 ASN A C 1
ATOM 2447 O O . ASN A 1 310 ? 8.532 1.176 -36.767 1.00 87.44 310 ASN A O 1
ATOM 2451 N N . VAL A 1 311 ? 10.545 0.256 -37.182 1.00 87.69 311 VAL A N 1
ATOM 2452 C CA . VAL A 1 311 ? 11.128 1.366 -37.951 1.00 87.69 311 VAL A CA 1
ATOM 2453 C C . VAL A 1 311 ? 11.706 0.864 -39.276 1.00 87.69 311 VAL A C 1
ATOM 2455 O O . VAL A 1 311 ? 12.103 -0.296 -39.384 1.00 87.69 311 VAL A O 1
ATOM 2458 N N . ASP A 1 312 ? 11.723 1.711 -40.307 1.00 88.81 312 ASP A N 1
ATOM 2459 C CA . ASP A 1 312 ? 12.269 1.330 -41.622 1.00 88.81 312 ASP A CA 1
ATOM 2460 C C . ASP A 1 312 ? 13.802 1.240 -41.579 1.00 88.81 312 ASP A C 1
ATOM 2462 O O . ASP A 1 312 ? 14.397 0.296 -42.100 1.00 88.81 312 ASP A O 1
ATOM 2466 N N . ASP A 1 313 ? 14.427 2.170 -40.861 1.00 87.62 313 ASP A N 1
ATOM 2467 C CA . ASP A 1 313 ? 15.808 2.080 -40.406 1.00 87.62 313 ASP A CA 1
ATOM 2468 C C . ASP A 1 313 ? 15.908 2.595 -38.968 1.00 87.62 313 ASP A C 1
ATOM 2470 O O . ASP A 1 313 ? 15.021 3.309 -38.491 1.00 87.62 313 ASP A O 1
ATOM 2474 N N . PHE A 1 314 ? 16.977 2.221 -38.274 1.00 84.94 314 PHE A N 1
ATOM 2475 C CA . PHE A 1 314 ? 17.231 2.687 -36.919 1.00 84.94 314 PHE A CA 1
ATOM 2476 C C . PHE A 1 314 ? 17.323 4.209 -36.882 1.00 84.94 314 PHE A C 1
ATOM 2478 O O . PHE A 1 314 ? 18.015 4.823 -37.697 1.00 84.94 314 PHE A O 1
ATOM 2485 N N . SER A 1 315 ? 16.653 4.829 -35.911 1.00 78.69 315 SER A N 1
ATOM 2486 C CA . SER A 1 315 ? 16.716 6.280 -35.767 1.00 78.69 315 SER A CA 1
ATOM 2487 C C . SER A 1 315 ? 18.163 6.736 -35.521 1.00 78.69 315 SER A C 1
ATOM 2489 O O . SER A 1 315 ? 18.889 6.182 -34.684 1.00 78.69 315 SER A O 1
ATOM 2491 N N . LEU A 1 316 ? 18.603 7.746 -36.275 1.00 60.94 316 LEU A N 1
ATOM 2492 C CA . LEU A 1 316 ? 19.843 8.466 -36.002 1.00 60.94 316 LEU A CA 1
ATOM 2493 C C . LEU A 1 316 ? 19.599 9.327 -34.766 1.00 60.94 316 LEU A C 1
ATOM 2495 O O . LEU A 1 316 ? 18.949 10.368 -34.841 1.00 60.94 316 LEU A O 1
ATOM 2499 N N . ILE A 1 317 ? 20.084 8.878 -33.614 1.00 58.03 317 ILE A N 1
ATOM 2500 C CA . ILE A 1 317 ? 20.005 9.668 -32.389 1.00 58.03 317 ILE A CA 1
ATOM 2501 C C . ILE A 1 317 ? 21.145 10.680 -32.450 1.00 58.03 317 ILE A C 1
ATOM 2503 O O . ILE A 1 317 ? 22.292 10.379 -32.121 1.00 58.03 317 ILE A O 1
ATOM 2507 N N . GLY A 1 318 ? 20.834 11.868 -32.965 1.00 48.34 318 GLY A N 1
ATOM 2508 C CA . GLY A 1 318 ? 21.732 13.014 -32.924 1.00 48.34 318 GLY A CA 1
ATOM 2509 C C . GLY A 1 318 ? 22.129 13.348 -31.482 1.00 48.34 318 GLY A C 1
ATOM 2510 O O . GLY A 1 318 ? 21.292 13.366 -30.587 1.00 48.34 318 GLY A O 1
ATOM 2511 N N . GLU A 1 319 ? 23.426 13.586 -31.286 1.00 42.06 319 GLU A N 1
ATOM 2512 C CA . GLU A 1 319 ? 24.102 14.193 -30.123 1.00 42.06 319 GLU A CA 1
ATOM 2513 C C . GLU A 1 319 ? 23.959 13.569 -28.718 1.00 42.06 319 GLU A C 1
ATOM 2515 O O . GLU A 1 319 ? 24.828 13.821 -27.887 1.00 42.06 319 GLU A O 1
ATOM 2520 N N . THR A 1 320 ? 23.011 12.670 -28.434 1.00 45.31 320 THR A N 1
ATOM 2521 C CA . THR A 1 320 ? 22.901 12.031 -27.097 1.00 45.31 320 THR A CA 1
ATOM 2522 C C . THR A 1 320 ? 23.869 10.853 -26.885 1.00 45.31 320 THR A C 1
ATOM 2524 O O . THR A 1 320 ? 24.025 10.360 -25.774 1.00 45.31 320 THR A O 1
ATOM 2527 N N . ILE A 1 321 ? 24.569 10.404 -27.936 1.00 46.94 321 ILE A N 1
ATOM 2528 C CA . ILE A 1 321 ? 25.455 9.220 -27.903 1.00 46.94 321 ILE A CA 1
ATOM 2529 C C . ILE A 1 321 ? 26.816 9.505 -27.243 1.00 46.94 321 ILE A C 1
ATOM 2531 O O . ILE A 1 321 ? 27.568 8.579 -26.955 1.00 46.94 321 ILE A O 1
ATOM 2535 N N . LYS A 1 322 ? 27.162 10.761 -26.934 1.00 42.81 322 LYS A N 1
ATOM 2536 C CA . LYS A 1 322 ? 28.508 11.075 -26.423 1.00 42.81 322 LYS A CA 1
ATOM 2537 C C . LYS A 1 322 ? 28.841 10.497 -25.033 1.00 42.81 322 LYS A C 1
ATOM 2539 O O . LYS A 1 322 ? 29.981 10.669 -24.617 1.00 42.81 322 LYS A O 1
ATOM 2544 N N . GLN A 1 323 ? 27.926 9.802 -24.341 1.00 43.28 323 GLN A N 1
ATOM 2545 C CA . GLN A 1 323 ? 28.196 9.235 -23.006 1.00 43.28 323 GLN A CA 1
ATOM 2546 C C . GLN A 1 323 ? 27.570 7.859 -22.669 1.00 43.28 323 GLN A C 1
ATOM 2548 O O . GLN A 1 323 ? 27.681 7.441 -21.522 1.00 43.28 323 GLN A O 1
ATOM 2553 N N . SER A 1 324 ? 26.947 7.110 -23.591 1.00 47.06 324 SER A N 1
ATOM 2554 C CA . SER A 1 324 ? 26.330 5.812 -23.230 1.00 47.06 324 SER A CA 1
ATOM 2555 C C . SER A 1 324 ? 27.080 4.604 -23.807 1.00 47.06 324 SER A C 1
ATOM 2557 O O . SER A 1 324 ? 26.938 4.298 -24.990 1.00 47.06 324 SER A O 1
ATOM 2559 N N . GLU A 1 325 ? 27.802 3.864 -22.962 1.00 54.12 325 GLU A N 1
ATOM 2560 C CA . GLU A 1 325 ? 28.440 2.569 -23.285 1.00 54.12 325 GLU A CA 1
ATOM 2561 C C . GLU A 1 325 ? 27.430 1.401 -23.447 1.00 54.12 325 GLU A C 1
ATOM 2563 O O . GLU A 1 325 ? 27.820 0.274 -23.735 1.00 54.12 325 GLU A O 1
ATOM 2568 N N . ASN A 1 326 ? 26.119 1.652 -23.326 1.00 62.56 326 ASN A N 1
ATOM 2569 C CA . ASN A 1 326 ? 25.076 0.621 -23.207 1.00 62.56 326 ASN A CA 1
ATOM 2570 C C . ASN A 1 326 ? 24.129 0.539 -24.420 1.00 62.56 326 ASN A C 1
ATOM 2572 O O . ASN A 1 326 ? 22.906 0.650 -24.283 1.00 62.56 326 ASN A O 1
ATOM 2576 N N . VAL A 1 327 ? 24.683 0.351 -25.621 1.00 66.12 327 VAL A N 1
ATOM 2577 C CA . VAL A 1 327 ? 23.899 0.065 -26.837 1.00 66.12 327 VAL A CA 1
ATOM 2578 C C . VAL A 1 327 ? 24.105 -1.388 -27.243 1.00 66.12 327 VAL A C 1
ATOM 2580 O O . VAL A 1 327 ? 25.232 -1.805 -27.496 1.00 66.12 327 VAL A O 1
ATOM 2583 N N . VAL A 1 328 ? 23.016 -2.150 -27.368 1.00 68.25 328 VAL A N 1
ATOM 2584 C CA . VAL A 1 328 ? 23.065 -3.551 -27.807 1.00 68.25 328 VAL A CA 1
ATOM 2585 C C . VAL A 1 328 ? 22.238 -3.736 -29.072 1.00 68.25 328 VAL A C 1
ATOM 2587 O O . VAL A 1 328 ? 21.092 -3.293 -29.164 1.00 68.25 328 VAL A O 1
ATOM 2590 N N . VAL A 1 329 ? 22.828 -4.409 -30.061 1.00 70.69 329 VAL A N 1
ATOM 2591 C CA . VAL A 1 329 ? 22.171 -4.772 -31.320 1.00 70.69 329 VAL A CA 1
ATOM 2592 C C . VAL A 1 329 ? 22.006 -6.284 -31.363 1.00 70.69 329 VAL A C 1
ATOM 2594 O O . VAL A 1 329 ? 22.982 -7.026 -31.281 1.00 70.69 329 VAL A O 1
ATOM 2597 N N . MET A 1 330 ? 20.767 -6.741 -31.509 1.00 65.69 330 MET A N 1
ATOM 2598 C CA . MET A 1 330 ? 20.413 -8.153 -31.583 1.00 65.69 330 MET A CA 1
ATOM 2599 C C . MET A 1 330 ? 19.903 -8.493 -32.977 1.00 65.69 330 MET A C 1
ATOM 2601 O O . MET A 1 330 ? 18.978 -7.859 -33.485 1.00 65.69 330 MET A O 1
ATOM 2605 N N . LYS A 1 331 ? 20.476 -9.532 -33.581 1.00 71.31 331 LYS A N 1
ATOM 2606 C CA . LYS A 1 331 ? 19.958 -10.109 -34.825 1.00 71.31 331 LYS A CA 1
ATOM 2607 C C . LYS A 1 331 ? 18.757 -11.015 -34.520 1.00 71.31 331 LYS A C 1
ATOM 2609 O O . LYS A 1 331 ? 18.683 -11.557 -33.413 1.00 71.31 331 LYS A O 1
ATOM 2614 N N . PRO A 1 332 ? 17.811 -11.191 -35.458 1.00 64.50 332 PRO A N 1
ATOM 2615 C CA . PRO A 1 332 ? 16.770 -12.203 -35.302 1.00 64.50 332 PRO A CA 1
ATOM 2616 C C . PRO A 1 332 ? 17.393 -13.593 -35.101 1.00 64.50 332 PRO A C 1
ATOM 2618 O O . PRO A 1 332 ? 18.468 -13.885 -35.632 1.00 64.50 332 PRO A O 1
ATOM 2621 N N . ALA A 1 333 ? 16.712 -14.445 -34.331 1.00 56.47 333 ALA A N 1
ATOM 2622 C CA . ALA A 1 333 ? 17.065 -15.856 -34.261 1.00 56.47 333 ALA A CA 1
ATOM 2623 C C . ALA A 1 333 ? 16.914 -16.446 -35.670 1.00 56.47 333 ALA A C 1
ATOM 2625 O O . ALA A 1 333 ? 15.893 -16.226 -36.319 1.00 56.47 333 ALA A O 1
ATOM 2626 N N . THR A 1 334 ? 17.955 -17.112 -36.158 1.00 47.62 334 THR A N 1
ATOM 2627 C CA . THR A 1 334 ? 17.876 -17.889 -37.398 1.00 47.62 334 THR A CA 1
ATOM 2628 C C . THR A 1 334 ? 17.237 -19.225 -37.038 1.00 47.62 334 THR A C 1
ATOM 2630 O O . THR A 1 334 ? 17.707 -19.873 -36.103 1.00 47.62 334 THR A O 1
ATOM 2633 N N . GLU A 1 335 ? 16.127 -19.561 -37.698 1.00 36.47 335 GLU A N 1
ATOM 2634 C CA . GLU A 1 335 ? 15.459 -20.867 -37.563 1.00 36.47 335 GLU A CA 1
ATOM 2635 C C . GLU A 1 335 ? 16.291 -22.004 -38.161 1.00 36.47 335 GLU A C 1
ATOM 2637 O O . GLU A 1 335 ? 16.944 -21.775 -39.211 1.00 36.47 335 GLU A O 1
#

Secondary structure (DSSP, 8-state):
--SHHHHHHTT---------------------BHHHHTT-GGGS-TTS----EE----TT-EEEESSTT----TTT-EEEE-HHHHHHHHHHHHTT--HHHHHHH-SS-EEEEEE-SS--EEETTEETTTTTHHHHHHHHT-EEEEEEEEEETTEEEEEEEEE-TTS-EEEEEEEE-SSTT-EEEEEEE--SS-HHHHHHHHHHHHHH-EEPPHHHHHHHTTEEEETTEEEEEETTEEEEEEEEEETTT--EEEEEEE-STTEEEEEEEEEEE--TT-SS-EEEEEEEEEEEETTEEEEEEEEEEE-PEEESS-----SGGGG---EEEEPPPP-

pLDDT: mean 76.34, std 19.3, range [24.69, 97.75]

Foldseek 3Di:
DVQLVCVCCLWDDDDDDDDDDDPDDDDPDQPDFPQPPLLAPQQEPLPFFRPQWRFQADRQWGKDFLAPPDDRHQQNKIKTDHPVLSVLNRVCVNVVHDLLVSLQPHPAKMKIKHKGPNWFDPDQADIPCLVVVVVVCVVSAWDPWDWDWDDQVSKIKIWIWIAHPVRDIWIKIWTHSVPPRITMIITMRHRPPPNVVNVVSSVCRRPVIHRDDLQSSCVSSQWDADAQWIWRDRHPWIKIKGKAAAPPFRKIKIFIDTPDPQKDKDFPDKDWDDDPNDPAIKIWTWIFIFHDDPNDTDTDTDTDIHNHDYDNDDDDPPPPPPDGPGMDMGGDDDD

Nearest PDB structures (foldseek):
  2lnj-assembly1_A  TM=4.872E-01  e=1.811E-02  Synechocystis sp. PCC 6803
  4v96-assembly1_AK  TM=2.498E-01  e=2.477E+00  Lactococcus phage TP901-1
  7wzf-assembly1_A  TM=2.802E-01  e=5.081E+00  Streptomyces yunnanensis
  4v96-assembly1_AN  TM=2.260E-01  e=5.675E+00  Lactococcus phage TP901-1

Radius of gyration: 23.93 Å; Cα contacts (8 Å, |Δi|>4): 648; chains: 1; bounding box: 51×49×76 Å

Solvent-accessible surface area (backbone atoms only — not comparable to full-atom values): 18896 Å² total; per-residue (Å²): 135,74,57,65,65,40,57,49,48,66,55,58,79,71,82,91,80,90,82,89,87,81,96,67,85,92,70,78,74,82,79,54,50,42,89,71,57,68,36,48,39,72,33,37,58,92,83,51,79,58,68,57,48,46,72,42,68,68,82,75,21,25,60,40,36,59,51,86,95,52,74,62,33,34,77,75,15,28,31,40,20,39,76,66,41,50,50,50,47,52,60,33,54,79,67,71,52,50,72,70,59,45,21,64,70,29,88,56,52,32,37,39,38,28,55,35,84,76,40,38,30,76,50,86,82,42,53,51,63,59,88,52,42,67,58,54,41,43,75,70,46,40,38,81,74,45,76,49,81,51,60,43,75,84,32,28,28,47,37,39,37,33,23,43,84,85,69,47,70,42,39,38,35,38,36,32,64,92,52,96,31,43,15,41,32,39,35,48,48,55,20,71,61,66,50,72,62,48,52,48,49,55,50,40,28,72,72,61,28,36,54,40,58,72,78,55,32,41,45,19,66,22,32,48,77,44,85,21,35,21,39,38,43,57,65,89,42,33,38,38,37,39,25,35,24,25,67,86,71,53,34,31,41,41,38,55,40,65,73,34,86,70,45,49,75,43,79,76,47,77,42,83,37,73,46,102,85,40,96,56,76,26,33,40,34,34,31,43,34,42,29,68,56,97,89,38,84,45,76,42,85,45,75,48,67,36,40,52,31,80,31,84,57,80,80,82,71,74,85,73,62,86,78,59,93,46,69,48,77,44,72,57,85,82,130

Mean predicted aligned error: 11.64 Å

Sequence (335 aa):
MKKIFLLVLLLSSSFGYSEAEALGSLSGEIISTAEEELLCHKYFPSKIITLPVAPVIPLEYHVFPQQFEEELDIACGVYWGTPKDVKTIWENINQNKTLSEICAELESGVFNVEISMNTAQIDKDTFYGESEMPGELRKAGFKKINICKKKWGEYPVLVIDAVDENKKPISAAWVGLNYSGYTLVVTYIYPLKDVKKEKRKWSDFVNKTQILPRDKLLKASGYDIEKGSTVMTLSNCKIKTLSERKKSDGTMRLMVFPLTELTSVTISSIEKCFTEFSDEECVKVHLNVDSQADGYNVVTDCVVTANPKNVDDFSLIGETIKQSENVVVMKPATE